Protein AF-A0A1F4CYC6-F1 (afdb_monomer)

Foldseek 3Di:
DPPPVVVVCLLCVLQVDDPLSVCLQADQQWWKFWAFPVQQTQGTHNNNCVQQVDDCVVRHRNHGQQVFWDLVVLVVQQVVVCVVVVHRADSGNRSVCVQQQVVHWDWDWTWGQHPVRDIFIWIKTKHFRADPVRHGGTMMIIIHGPVVPPPPDDDDDDDDDDDDDDPPDDAAAEEEEEALDVVLVVVVCVLCVVPPSYDYHYHNALVVSLVCCQPVVGLAYEYEQVGPDDHLLRSLVVQCVDPSRVQRAYEYEYQDPDPVVQSVNVSSPHQYYHHPVDDSPVVVVSVVVSNVSSVVVVVVVVVVVPVVPPDD

pLDDT: mean 74.99, std 19.66, range [26.98, 97.06]

Secondary structure (DSSP, 8-state):
--SHHHHHHHHHHTT-S-HHHHHHHH-SSSEEEEEETT--EEEE-HHHHHHH---HHHHTTT--GGGGB-HHHHHHHHHHHHHHTTS---TTHHHHHTTGGGT--EEEEEEEE-TTS-EEEEEEEEEEEE-TTS-EEEEEEEEEE-TTT--------------------PPPEEEEEE-S-HHHHHHHHHHHTT-TTEEEEEESSHHHHHHHHHHH--SEEEEES--TTS-HHHHHHHHHHSTTTTTS-EEEEES---HHHHHHHHHHT-SEEEESSP-HHHHHHHHHHHHHHHHHHHHHHHHTTSSSSS--

Nearest PDB structures (foldseek):
  3bre-assembly1_B  TM=8.961E-01  e=7.285E-11  Pseudomonas aeruginosa PAO1
  3rvj-assembly1_A  TM=8.869E-01  e=7.092E-09  Escherichia coli K-12
  8wiw-assembly1_h  TM=8.793E-01  e=9.054E-09  Salmonella enterica subsp. enterica serovar Typhimurium str. LT2
  3fgz-assembly2_B  TM=8.935E-01  e=2.717E-08  Escherichia coli K-12
  2id7-assembly1_A  TM=8.767E-01  e=2.717E-08  Escherichia coli

Mean predicted aligned error: 17.49 Å

Sequence (312 aa):
MSDVVLKDRRGRDLLKTGALQNAILSSTGFASIATDEKGVIQIFNAGAKRMLGYTGAEVVNKLTPADFSDPAQLIERARALSLEFATPVAADFEALVFKAARDIEDQYELTCIRKDGSRLAAAVFVTALHDPKGLIAGYLLIAIDNSARNTKPAVEKPESALNPRAAGGAAPCRLLYVDDHPESIALVEQLLARRGDVVLLCAADVKRGIELARAERPEVVLMNIDLPGISAPKLMQLLRADPATRDTPILALSANAASDAITKALEAGFFHYLTKPMKAEPLMEALGDALEFAALERAEQNDLPSRAAHSH

Structure (mmCIF, N/CA/C/O backbone):
data_AF-A0A1F4CYC6-F1
#
_entry.id   AF-A0A1F4CYC6-F1
#
loop_
_atom_site.group_PDB
_atom_site.id
_atom_site.type_symbol
_atom_site.label_atom_id
_atom_site.label_alt_id
_atom_site.label_comp_id
_atom_site.label_asym_id
_atom_site.label_entity_id
_atom_site.label_seq_id
_atom_site.pdbx_PDB_ins_code
_atom_site.Cartn_x
_atom_site.Cartn_y
_atom_site.Cartn_z
_atom_site.occupancy
_atom_site.B_iso_or_equiv
_atom_site.auth_seq_id
_atom_site.auth_comp_id
_atom_site.auth_asym_id
_atom_site.auth_atom_id
_atom_site.pdbx_PDB_model_num
ATOM 1 N N . MET A 1 1 ? -26.607 32.131 3.667 1.00 35.97 1 MET A N 1
ATOM 2 C CA . MET A 1 1 ? -26.683 30.657 3.824 1.00 35.97 1 MET A CA 1
ATOM 3 C C . MET A 1 1 ? -26.118 29.893 2.614 1.00 35.97 1 MET A C 1
ATOM 5 O O . MET A 1 1 ? -26.325 28.692 2.521 1.00 35.97 1 MET A O 1
ATOM 9 N N . SER A 1 2 ? -25.356 30.546 1.723 1.00 30.59 2 SER A N 1
ATOM 10 C CA . SER A 1 2 ? -25.045 30.006 0.387 1.00 30.59 2 SER A CA 1
ATOM 11 C C . SER A 1 2 ? -23.578 29.592 0.181 1.00 30.59 2 SER A C 1
ATOM 13 O O . SER A 1 2 ? -23.303 28.850 -0.750 1.00 30.59 2 SER A O 1
ATOM 15 N N . ASP A 1 3 ? -22.644 29.996 1.051 1.00 27.05 3 ASP A N 1
ATOM 16 C CA . ASP A 1 3 ? -21.198 29.765 0.844 1.00 27.05 3 ASP A CA 1
ATOM 17 C C . ASP A 1 3 ? -20.634 28.485 1.483 1.00 27.05 3 ASP A C 1
ATOM 19 O O . ASP A 1 3 ? -19.579 27.996 1.080 1.00 27.05 3 ASP A O 1
ATOM 23 N N . VAL A 1 4 ? -21.333 27.895 2.458 1.00 31.25 4 VAL A N 1
ATOM 24 C CA . VAL A 1 4 ? -20.840 26.708 3.190 1.00 31.25 4 VAL A CA 1
ATOM 25 C C . VAL A 1 4 ? -21.017 25.419 2.370 1.00 31.25 4 VAL A C 1
ATOM 27 O O . VAL A 1 4 ? -20.199 24.510 2.463 1.00 31.25 4 VAL A O 1
ATOM 30 N N . VAL A 1 5 ? -22.017 25.360 1.484 1.00 31.34 5 VAL A N 1
ATOM 31 C CA . VAL A 1 5 ? -22.312 24.168 0.659 1.00 31.34 5 VAL A CA 1
ATOM 32 C C . VAL A 1 5 ? -21.377 24.048 -0.559 1.00 31.34 5 VAL A C 1
ATOM 34 O O . VAL A 1 5 ? -21.171 22.956 -1.086 1.00 31.34 5 VAL A O 1
ATOM 37 N N . LEU A 1 6 ? -20.767 25.155 -1.000 1.00 29.80 6 LEU A N 1
ATOM 38 C CA . LEU A 1 6 ? -19.895 25.201 -2.182 1.00 29.80 6 LEU A CA 1
ATOM 39 C C . LEU A 1 6 ? -18.444 24.780 -1.893 1.00 29.80 6 LEU A C 1
ATOM 41 O O . LEU A 1 6 ? -17.806 24.190 -2.766 1.00 29.80 6 LEU A O 1
ATOM 45 N N . LYS A 1 7 ? -17.926 25.020 -0.679 1.00 34.56 7 LYS A N 1
ATOM 46 C CA . LYS A 1 7 ? -16.577 24.569 -0.276 1.00 34.56 7 LYS A CA 1
ATOM 47 C C . LYS A 1 7 ? -16.501 23.056 -0.062 1.00 34.56 7 LYS A C 1
ATOM 49 O O . LYS A 1 7 ? -15.533 22.432 -0.479 1.00 34.56 7 LYS A O 1
ATOM 54 N N . ASP A 1 8 ? -17.562 22.462 0.478 1.00 36.72 8 ASP A N 1
ATOM 55 C CA . ASP A 1 8 ? -17.641 21.033 0.812 1.00 36.72 8 ASP A CA 1
ATOM 56 C C . ASP A 1 8 ? -17.792 20.114 -0.427 1.00 36.72 8 ASP A C 1
ATOM 58 O O . ASP A 1 8 ? -17.756 18.888 -0.325 1.00 36.72 8 ASP A O 1
ATOM 62 N N . ARG A 1 9 ? -17.994 20.677 -1.627 1.00 34.91 9 ARG A N 1
ATOM 63 C CA . ARG A 1 9 ? -18.074 19.913 -2.889 1.00 34.91 9 ARG A CA 1
ATOM 64 C C . ARG A 1 9 ? -16.739 19.802 -3.626 1.00 34.91 9 ARG A C 1
ATOM 66 O O . ARG A 1 9 ? -16.484 18.768 -4.228 1.00 34.91 9 ARG A O 1
ATOM 73 N N . ARG A 1 10 ? -15.853 20.800 -3.531 1.00 39.72 10 ARG A N 1
ATOM 74 C CA . ARG A 1 10 ? -14.597 20.816 -4.307 1.00 39.72 10 ARG A CA 1
ATOM 75 C C . ARG A 1 10 ? -13.614 19.718 -3.880 1.00 39.72 10 ARG A C 1
ATOM 77 O O . ARG A 1 10 ? -13.122 19.008 -4.745 1.00 39.72 10 ARG A O 1
ATOM 84 N N . GLY A 1 11 ? -13.417 19.507 -2.575 1.00 35.75 11 GLY A N 1
ATOM 85 C CA . GLY A 1 11 ? -12.540 18.439 -2.063 1.00 35.75 11 GLY A CA 1
ATOM 86 C C . GLY A 1 11 ? -13.120 17.025 -2.211 1.00 35.75 11 GLY A C 1
ATOM 87 O O . GLY A 1 11 ? -12.379 16.059 -2.350 1.00 35.75 11 GLY A O 1
ATOM 88 N N . ARG A 1 12 ? -14.456 16.892 -2.244 1.00 38.16 12 ARG A N 1
ATOM 89 C CA . ARG A 1 12 ? -15.134 15.597 -2.428 1.00 38.16 12 ARG A CA 1
ATOM 90 C C . ARG A 1 12 ? -15.266 15.165 -3.882 1.00 38.16 12 ARG A C 1
ATOM 92 O O . ARG A 1 12 ? -15.394 13.970 -4.107 1.00 38.16 12 ARG A O 1
ATOM 99 N N . ASP A 1 13 ? -15.273 16.082 -4.844 1.00 42.56 13 ASP A N 1
ATOM 100 C CA . ASP A 1 13 ? -15.470 15.730 -6.256 1.00 42.56 13 ASP A CA 1
ATOM 101 C C . ASP A 1 13 ? -14.146 15.448 -6.995 1.00 42.56 13 ASP A C 1
ATOM 103 O O . ASP A 1 13 ? -14.157 14.744 -7.999 1.00 42.56 13 ASP A O 1
ATOM 107 N N . LEU A 1 14 ? -12.999 15.891 -6.461 1.00 45.56 14 LEU A N 1
ATOM 108 C CA . LEU A 1 14 ? -11.668 15.619 -7.033 1.00 45.56 14 LEU A CA 1
ATOM 109 C C . LEU A 1 14 ? -11.170 14.175 -6.816 1.00 45.56 14 LEU A C 1
ATOM 111 O O . LEU A 1 14 ? -10.333 13.701 -7.576 1.00 45.56 14 LEU A O 1
ATOM 115 N N . LEU A 1 15 ? -11.709 13.460 -5.820 1.00 45.84 15 LEU A N 1
ATOM 116 C CA . LEU A 1 15 ? -11.282 12.105 -5.419 1.00 45.84 15 LEU A CA 1
ATOM 117 C C . LEU A 1 15 ? -12.426 11.072 -5.475 1.00 45.84 15 LEU A C 1
ATOM 119 O O . LEU A 1 15 ? -12.347 9.993 -4.895 1.00 45.84 15 LEU A O 1
ATOM 123 N N . LYS A 1 16 ? -13.519 11.401 -6.175 1.00 39.22 16 LYS A N 1
ATOM 124 C CA . LYS A 1 16 ? -14.740 10.579 -6.274 1.00 39.22 16 LYS A CA 1
ATOM 125 C C . LYS A 1 16 ? -14.793 9.654 -7.486 1.00 39.22 16 LYS A C 1
ATOM 127 O O . LYS A 1 16 ? -15.881 9.225 -7.875 1.00 39.22 16 LYS A O 1
ATOM 132 N N . THR A 1 17 ? -13.654 9.330 -8.087 1.00 38.03 17 THR A N 1
ATOM 133 C CA . THR A 1 17 ? -13.660 8.565 -9.336 1.00 38.03 17 THR A CA 1
ATOM 134 C C . THR A 1 17 ? -12.782 7.326 -9.227 1.00 38.03 17 THR A C 1
ATOM 136 O O . THR A 1 17 ? -11.605 7.343 -9.560 1.00 38.03 17 THR A O 1
ATOM 139 N N . GLY A 1 18 ? -13.401 6.226 -8.786 1.00 42.31 18 GLY A N 1
ATOM 140 C CA . GLY A 1 18 ? -12.882 4.865 -8.944 1.00 42.31 18 GLY A CA 1
ATOM 141 C C . GLY A 1 18 ? -12.850 4.034 -7.659 1.00 42.31 18 GLY A C 1
ATOM 142 O O . GLY A 1 18 ? -12.458 4.510 -6.596 1.00 42.31 18 GLY A O 1
ATOM 143 N N . ALA A 1 19 ? -13.214 2.750 -7.771 1.00 32.72 19 ALA A N 1
ATOM 144 C CA . ALA A 1 19 ? -13.129 1.769 -6.681 1.00 32.72 19 ALA A CA 1
ATOM 145 C C . ALA A 1 19 ? -11.694 1.610 -6.125 1.00 32.72 19 ALA A C 1
ATOM 147 O O . ALA A 1 19 ? -11.523 1.341 -4.942 1.00 32.72 19 ALA A O 1
ATOM 148 N N . LEU A 1 20 ? -10.679 1.858 -6.959 1.00 31.23 20 LEU A N 1
ATOM 149 C CA . LEU A 1 20 ? -9.250 1.815 -6.634 1.00 31.23 20 LEU A CA 1
ATOM 150 C C . LEU A 1 20 ? -8.801 2.897 -5.642 1.00 31.23 20 LEU A C 1
ATOM 152 O O . LEU A 1 20 ? -8.125 2.600 -4.660 1.00 31.23 20 LEU A O 1
ATOM 156 N N . GLN A 1 21 ? -9.164 4.159 -5.890 1.00 41.09 21 GLN A N 1
ATOM 157 C CA . GLN A 1 21 ? -8.813 5.257 -4.985 1.00 41.09 21 GLN A CA 1
ATOM 158 C C . GLN A 1 21 ? -9.503 5.057 -3.636 1.00 41.09 21 GLN A C 1
ATOM 160 O O . GLN A 1 21 ? -8.873 5.234 -2.598 1.00 41.09 21 GLN A O 1
ATOM 165 N N . ASN A 1 22 ? -10.750 4.575 -3.644 1.00 40.22 22 ASN A N 1
ATOM 166 C CA . ASN A 1 22 ? -11.424 4.159 -2.419 1.00 40.22 22 ASN A CA 1
ATOM 167 C C . ASN A 1 22 ? -10.690 3.016 -1.710 1.00 40.22 22 ASN A C 1
ATOM 169 O O . ASN A 1 22 ? -10.576 3.092 -0.499 1.00 40.22 22 ASN A O 1
ATOM 173 N N . ALA A 1 23 ? -10.148 2.021 -2.422 1.00 37.47 23 ALA A N 1
ATOM 174 C CA . ALA A 1 23 ? -9.409 0.905 -1.823 1.00 37.47 23 ALA A CA 1
ATOM 175 C C . ALA A 1 23 ? -8.096 1.344 -1.143 1.00 37.47 23 ALA A C 1
ATOM 177 O O . ALA A 1 23 ? -7.803 0.919 -0.027 1.00 37.47 23 ALA A O 1
ATOM 178 N N . ILE A 1 24 ? -7.331 2.251 -1.765 1.00 47.66 24 ILE A N 1
ATOM 179 C CA . ILE A 1 24 ? -6.125 2.855 -1.162 1.00 47.66 24 ILE A CA 1
ATOM 180 C C . ILE A 1 24 ? -6.515 3.686 0.074 1.00 47.66 24 ILE A C 1
ATOM 182 O O . ILE A 1 24 ? -5.921 3.568 1.147 1.00 47.66 24 ILE A O 1
ATOM 186 N N . LEU A 1 25 ? -7.574 4.487 -0.045 1.00 55.16 25 LEU A N 1
ATOM 187 C CA . LEU A 1 25 ? -8.073 5.342 1.033 1.00 55.16 25 LEU A CA 1
ATOM 188 C C . LEU A 1 25 ? -8.874 4.585 2.107 1.00 55.16 25 LEU A C 1
ATOM 190 O O . LEU A 1 25 ? -9.158 5.155 3.159 1.00 55.16 25 LEU A O 1
ATOM 194 N N . SER A 1 26 ? -9.232 3.322 1.882 1.00 42.97 26 SER A N 1
ATOM 195 C CA . SER A 1 26 ? -9.859 2.444 2.875 1.00 42.97 26 SER A CA 1
ATOM 196 C C . SER A 1 26 ? -8.879 1.440 3.472 1.00 42.97 26 SER A C 1
ATOM 198 O O . SER A 1 26 ? -9.198 0.821 4.484 1.00 42.97 26 SER A O 1
ATOM 200 N N . SER A 1 27 ? -7.695 1.283 2.873 1.00 50.91 27 SER A N 1
ATOM 201 C CA . SER A 1 27 ? -6.657 0.382 3.360 1.00 50.91 27 SER A CA 1
ATOM 202 C C . SER A 1 27 ? -6.187 0.770 4.758 1.00 50.91 27 SER A C 1
ATOM 204 O O . SER A 1 27 ? -6.042 1.946 5.114 1.00 50.91 27 SER A O 1
ATOM 206 N N . THR A 1 28 ? -5.921 -0.252 5.560 1.00 54.78 28 THR A N 1
ATOM 207 C CA . THR A 1 28 ? -5.246 -0.121 6.842 1.00 54.78 28 THR A CA 1
ATOM 208 C C . THR A 1 28 ? -3.738 -0.322 6.687 1.00 54.78 28 THR A C 1
ATOM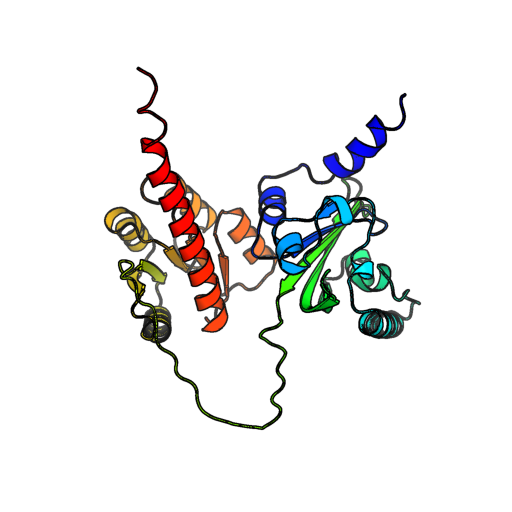 210 O O . THR A 1 28 ? -3.007 0.345 7.404 1.00 54.78 28 THR A O 1
ATOM 213 N N . GLY A 1 29 ? -3.227 -1.131 5.757 1.00 54.41 29 GLY A N 1
ATOM 214 C CA . GLY A 1 29 ? -1.799 -1.500 5.684 1.00 54.41 29 GLY A CA 1
ATOM 215 C C . GLY A 1 29 ? -0.809 -0.333 5.529 1.00 54.41 29 GLY A C 1
ATOM 216 O O . GLY A 1 29 ? 0.318 -0.409 6.002 1.00 54.41 29 GLY A O 1
ATOM 217 N N . PHE A 1 30 ? -1.240 0.792 4.959 1.00 73.00 30 PHE A N 1
ATOM 218 C CA . PHE A 1 30 ? -0.412 1.983 4.749 1.00 73.00 30 PHE A CA 1
ATOM 219 C C . PHE A 1 30 ? -1.173 3.259 5.106 1.00 73.00 30 PHE A C 1
ATOM 221 O O . PHE A 1 30 ? -2.401 3.339 4.996 1.00 73.00 30 PHE A O 1
ATOM 228 N N . ALA A 1 31 ? -0.434 4.278 5.532 1.00 81.62 31 ALA A N 1
ATOM 229 C CA . ALA A 1 31 ? -0.997 5.593 5.769 1.00 81.62 31 ALA A CA 1
ATOM 230 C C . ALA A 1 31 ? -1.143 6.331 4.438 1.00 81.62 31 ALA A C 1
ATOM 232 O O . ALA A 1 31 ? -0.147 6.667 3.808 1.00 81.62 31 ALA A O 1
ATOM 233 N N . SER A 1 32 ? -2.376 6.596 4.014 1.00 83.00 32 SER A N 1
ATOM 234 C CA . SER A 1 32 ? -2.668 7.422 2.841 1.00 83.00 32 SER A CA 1
ATOM 235 C C . SER A 1 32 ? -3.286 8.739 3.269 1.00 83.00 32 SER A C 1
ATOM 237 O O . SER A 1 32 ? -4.303 8.778 3.973 1.00 83.00 32 SER A O 1
ATOM 239 N N . ILE A 1 33 ? -2.661 9.818 2.812 1.00 88.75 33 ILE A N 1
ATOM 240 C CA . ILE A 1 33 ? -3.045 11.189 3.112 1.00 88.75 33 ILE A CA 1
ATOM 241 C C . ILE A 1 33 ? -3.160 11.932 1.789 1.00 88.75 33 ILE A C 1
ATOM 243 O O . ILE A 1 33 ? -2.176 12.067 1.069 1.00 88.75 33 ILE A O 1
ATOM 247 N N . ALA A 1 34 ? -4.360 12.407 1.469 1.00 86.12 34 ALA A N 1
ATOM 248 C CA . ALA A 1 34 ? -4.571 13.267 0.311 1.00 86.12 34 ALA A CA 1
ATOM 249 C C . ALA A 1 34 ? -4.740 14.711 0.778 1.00 86.12 34 ALA A C 1
ATOM 251 O O . ALA A 1 34 ? -5.465 14.961 1.746 1.00 86.12 34 ALA A O 1
ATOM 252 N N . THR A 1 35 ? -4.105 15.654 0.092 1.00 89.00 35 THR A N 1
ATOM 253 C CA . THR A 1 35 ? -4.185 17.089 0.380 1.00 89.00 35 THR A CA 1
ATOM 254 C C . THR A 1 35 ? -4.810 17.859 -0.775 1.00 89.00 35 THR A C 1
ATOM 256 O O . THR A 1 35 ? -4.893 17.350 -1.891 1.00 89.00 35 THR A O 1
ATOM 259 N N . ASP A 1 36 ? -5.206 19.103 -0.515 1.00 85.88 36 ASP A N 1
ATOM 260 C CA . ASP A 1 36 ? -5.425 20.099 -1.567 1.00 85.88 36 ASP A CA 1
ATOM 261 C C . ASP A 1 36 ? -4.085 20.615 -2.132 1.00 85.88 36 ASP A C 1
ATOM 263 O O . ASP A 1 36 ? -3.003 20.161 -1.732 1.00 85.88 36 ASP A O 1
ATOM 267 N N . GLU A 1 37 ? -4.141 21.568 -3.064 1.00 89.56 37 GLU A N 1
ATOM 268 C CA . GLU A 1 37 ? -2.963 22.155 -3.711 1.00 89.56 37 GLU A CA 1
ATOM 269 C C . GLU A 1 37 ? -2.044 22.927 -2.747 1.00 89.56 37 GLU A C 1
ATOM 271 O O . GLU A 1 37 ? -0.885 23.185 -3.069 1.00 89.56 37 GLU A O 1
ATOM 276 N N . LYS A 1 38 ? -2.546 23.282 -1.557 1.00 89.94 38 LYS A N 1
ATOM 277 C CA . LYS A 1 38 ? -1.816 24.006 -0.505 1.00 89.94 38 LYS A CA 1
ATOM 278 C C . LYS A 1 38 ? -1.298 23.085 0.598 1.00 89.94 38 LYS A C 1
ATOM 280 O O . LYS A 1 38 ? -0.671 23.568 1.537 1.00 89.94 38 LYS A O 1
ATOM 285 N N . GLY A 1 39 ? -1.569 21.785 0.505 1.00 90.00 39 GLY A N 1
ATOM 286 C CA . GLY A 1 39 ? -1.133 20.791 1.480 1.00 90.00 39 GLY A CA 1
ATOM 287 C C . GLY A 1 39 ? -2.084 20.561 2.644 1.00 90.00 39 GLY A C 1
ATOM 288 O O . GLY A 1 39 ? -1.763 19.774 3.534 1.00 90.00 39 GLY A O 1
ATOM 289 N N . VAL A 1 40 ? -3.267 21.178 2.645 1.00 91.75 40 VAL A N 1
ATOM 290 C CA . VAL A 1 40 ? -4.263 20.938 3.692 1.00 91.75 40 VAL A CA 1
ATOM 291 C C . VAL A 1 40 ? -4.893 19.571 3.473 1.00 91.75 40 VAL A C 1
ATOM 293 O O . VAL A 1 40 ? -5.438 19.284 2.406 1.00 91.75 40 VAL A O 1
ATOM 296 N N . ILE A 1 41 ? -4.856 18.728 4.501 1.00 91.25 41 ILE A N 1
ATOM 297 C CA . ILE A 1 41 ? -5.344 17.349 4.440 1.00 91.25 41 ILE A CA 1
ATOM 298 C C . ILE A 1 41 ? -6.842 17.328 4.124 1.00 91.25 41 ILE A C 1
ATOM 300 O O . ILE A 1 41 ? -7.652 17.866 4.873 1.00 91.25 41 ILE A O 1
ATOM 304 N N . GLN A 1 42 ? -7.214 16.658 3.039 1.00 84.50 42 GLN A N 1
ATOM 305 C CA . GLN A 1 42 ? -8.595 16.421 2.616 1.00 84.50 42 GLN A CA 1
ATOM 306 C C . GLN A 1 42 ? -9.051 15.003 2.958 1.00 84.50 42 GLN A C 1
ATOM 308 O O . GLN A 1 42 ? -10.210 14.794 3.317 1.00 84.50 42 GLN A O 1
ATOM 313 N N . ILE A 1 43 ? -8.141 14.027 2.881 1.00 81.62 43 ILE A N 1
ATOM 314 C CA . ILE A 1 43 ? -8.428 12.630 3.21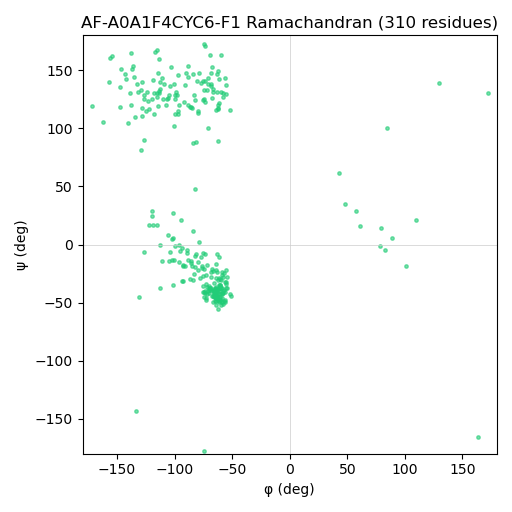0 1.00 81.62 43 ILE A CA 1
ATOM 315 C C . ILE A 1 43 ? -7.334 12.073 4.107 1.00 81.62 43 ILE A C 1
ATOM 317 O O . ILE A 1 43 ? -6.149 12.315 3.890 1.00 81.62 43 ILE A O 1
ATOM 321 N N . PHE A 1 44 ? -7.759 11.306 5.105 1.00 84.88 44 PHE A N 1
ATOM 322 C CA . PHE A 1 44 ? -6.896 10.655 6.073 1.00 84.88 44 PHE A CA 1
ATOM 323 C C . PHE A 1 44 ? -7.452 9.258 6.359 1.00 84.88 44 PHE A C 1
ATOM 325 O O . PHE A 1 44 ? -8.494 9.126 7.009 1.00 84.88 44 PHE A O 1
ATOM 332 N N . ASN A 1 45 ? -6.814 8.227 5.799 1.00 80.94 45 ASN A N 1
ATOM 333 C CA . ASN A 1 45 ? -7.352 6.867 5.845 1.00 80.94 45 ASN A CA 1
ATOM 334 C C . ASN A 1 45 ? -7.207 6.198 7.227 1.00 80.94 45 ASN A C 1
ATOM 336 O O . ASN A 1 45 ? -6.560 6.705 8.150 1.00 80.94 45 ASN A O 1
ATOM 340 N N . ALA A 1 46 ? -7.823 5.021 7.372 1.00 75.69 46 ALA A N 1
ATOM 341 C CA . ALA A 1 46 ? -7.734 4.219 8.590 1.00 75.69 46 ALA A CA 1
ATOM 342 C C . ALA A 1 46 ? -6.285 3.807 8.914 1.00 75.69 46 ALA A C 1
ATOM 344 O O . ALA A 1 46 ? -5.907 3.783 10.089 1.00 75.69 46 ALA A O 1
ATOM 345 N N . GLY A 1 47 ? -5.461 3.547 7.892 1.00 79.31 47 GLY A N 1
ATOM 346 C CA . GLY A 1 47 ? -4.031 3.293 8.056 1.00 79.31 47 GLY A CA 1
ATOM 347 C C . GLY A 1 47 ? -3.278 4.467 8.677 1.00 79.31 47 GLY A C 1
ATOM 348 O O . GLY A 1 47 ? -2.554 4.277 9.650 1.00 79.31 47 GLY A O 1
ATOM 349 N N . ALA A 1 48 ? -3.527 5.691 8.215 1.00 86.81 48 ALA A N 1
ATOM 350 C CA . ALA A 1 48 ? -2.913 6.908 8.735 1.00 86.81 48 ALA A CA 1
ATOM 351 C C . ALA A 1 48 ? -3.342 7.177 10.180 1.00 86.81 48 ALA A C 1
ATOM 353 O O . ALA A 1 48 ? -2.509 7.517 11.021 1.00 86.81 48 ALA A O 1
ATOM 354 N N . LYS A 1 49 ? -4.614 6.919 10.512 1.00 86.25 49 LYS A N 1
ATOM 355 C CA . LYS A 1 49 ? -5.101 6.960 11.899 1.00 86.25 49 LYS A CA 1
ATOM 356 C C . LYS A 1 49 ? -4.392 5.954 12.795 1.00 86.25 49 LYS A C 1
ATOM 358 O O . LYS A 1 49 ? -3.970 6.330 13.884 1.00 86.25 49 LYS A O 1
ATOM 363 N N . ARG A 1 50 ? -4.254 4.695 12.368 1.00 84.94 50 ARG A N 1
ATOM 364 C CA . ARG A 1 50 ? -3.548 3.673 13.159 1.00 84.94 50 ARG A CA 1
ATOM 365 C C . ARG A 1 50 ? -2.075 4.037 13.336 1.00 84.94 50 ARG A C 1
ATOM 367 O O . ARG A 1 50 ? -1.546 3.934 14.434 1.00 84.94 50 ARG A O 1
ATOM 374 N N . MET A 1 51 ? -1.439 4.468 12.254 1.00 85.31 51 MET A N 1
ATOM 375 C CA . MET A 1 51 ? -0.003 4.695 12.182 1.00 85.31 51 MET A CA 1
ATOM 376 C C . MET A 1 51 ? 0.436 5.956 12.938 1.00 85.31 51 MET A C 1
ATOM 378 O O . MET A 1 51 ? 1.463 5.932 13.612 1.00 85.31 51 MET A O 1
ATOM 382 N N . LEU A 1 52 ? -0.342 7.041 12.856 1.00 91.38 52 LEU A N 1
ATOM 383 C CA . LEU A 1 52 ? 0.004 8.341 13.442 1.00 91.38 52 LEU A CA 1
ATOM 384 C C . LEU A 1 52 ? -0.779 8.664 14.725 1.00 91.38 52 LEU A C 1
ATOM 386 O O . LEU A 1 52 ? -0.416 9.583 15.453 1.00 91.38 52 LEU A O 1
ATOM 390 N N . GLY A 1 53 ? -1.858 7.934 15.019 1.00 90.81 53 GLY A N 1
ATOM 391 C CA . GLY A 1 53 ? -2.676 8.111 16.226 1.00 90.81 53 GLY A CA 1
ATOM 392 C C . GLY A 1 53 ? -3.659 9.289 16.187 1.00 90.81 53 GLY A C 1
ATOM 393 O O . GLY A 1 53 ? -4.416 9.489 17.139 1.00 90.81 53 GLY A O 1
ATOM 394 N N . TYR A 1 54 ? -3.687 10.070 15.104 1.00 91.81 54 TYR A N 1
ATOM 395 C CA . TYR A 1 54 ? -4.635 11.171 14.927 1.00 91.81 54 TYR A CA 1
ATOM 396 C C . TYR A 1 54 ? -5.977 10.693 14.376 1.00 91.81 54 TYR A C 1
ATOM 398 O O . TYR A 1 54 ? -6.051 9.771 13.567 1.00 91.81 54 TYR A O 1
ATOM 406 N N . THR A 1 55 ? -7.067 11.343 14.773 1.00 88.12 55 THR A N 1
ATOM 407 C CA . THR A 1 55 ? -8.379 11.113 14.157 1.00 88.12 55 THR A CA 1
ATOM 408 C C . THR A 1 55 ? -8.583 12.029 12.950 1.00 88.12 55 THR A C 1
ATOM 410 O O . THR A 1 55 ? -8.064 13.143 12.909 1.00 88.12 55 THR A O 1
ATOM 413 N N . GLY A 1 56 ? -9.416 11.610 11.991 1.00 80.81 56 GLY A N 1
ATOM 414 C CA . GLY A 1 56 ? -9.764 12.455 10.842 1.00 80.81 56 GLY A CA 1
ATOM 415 C C . GLY A 1 56 ? -10.321 13.826 11.254 1.00 80.81 56 GLY A C 1
ATOM 416 O O . GLY A 1 56 ? -9.955 14.835 10.665 1.00 80.81 56 GLY A O 1
ATOM 417 N N . ALA A 1 57 ? -11.120 13.896 12.324 1.00 84.00 57 ALA A N 1
ATOM 418 C CA . ALA A 1 57 ? -11.684 15.152 12.829 1.00 84.00 57 ALA A CA 1
ATOM 419 C C . ALA A 1 57 ? -10.630 16.153 13.343 1.00 84.00 57 ALA A C 1
ATOM 421 O O . ALA A 1 57 ? -10.907 17.352 13.427 1.00 84.00 57 ALA A O 1
ATOM 422 N N . GLU A 1 58 ? -9.440 15.679 13.709 1.00 88.00 58 GLU A N 1
ATOM 423 C CA . GLU A 1 58 ? -8.343 16.509 14.215 1.00 88.00 58 GLU A CA 1
ATOM 424 C C . GLU A 1 58 ? -7.482 17.078 13.088 1.00 88.00 58 GLU A C 1
ATOM 426 O O . GLU A 1 58 ? -6.960 18.179 13.236 1.00 88.00 58 GLU A O 1
ATOM 431 N N . VAL A 1 59 ? -7.377 16.364 11.964 1.00 93.25 59 VAL A N 1
ATOM 432 C CA . VAL A 1 59 ? -6.394 16.666 10.911 1.00 93.25 59 VAL A CA 1
ATOM 433 C C . VAL A 1 59 ? -7.025 17.148 9.609 1.00 93.25 59 VAL A C 1
ATOM 435 O O . VAL A 1 59 ? -6.497 18.058 8.972 1.00 93.25 59 VAL A O 1
ATOM 438 N N . VAL A 1 60 ? -8.175 16.589 9.221 1.00 85.88 60 VAL A N 1
ATOM 439 C CA . VAL A 1 60 ? -8.837 16.912 7.953 1.00 85.88 60 VAL A CA 1
ATOM 440 C C . VAL A 1 60 ? -9.324 18.362 7.982 1.00 85.88 60 VAL A C 1
ATOM 442 O O . VAL A 1 60 ? -9.974 18.796 8.935 1.00 85.88 60 VAL A O 1
ATOM 445 N N . ASN A 1 61 ? -9.014 19.105 6.919 1.00 83.62 61 ASN A N 1
ATOM 446 C CA . ASN A 1 61 ? -9.254 20.536 6.729 1.00 83.62 61 ASN A CA 1
ATOM 447 C C . ASN A 1 61 ? -8.552 21.458 7.741 1.00 83.62 61 ASN A C 1
ATOM 449 O O . ASN A 1 61 ? -8.944 22.619 7.872 1.00 83.62 61 ASN A O 1
ATOM 453 N N . LYS A 1 62 ? -7.556 20.956 8.482 1.00 91.69 62 LYS A N 1
ATOM 454 C CA . LYS A 1 62 ? -6.914 21.694 9.582 1.00 91.69 62 LYS A CA 1
ATOM 455 C C . LYS A 1 62 ? -5.396 21.675 9.519 1.00 91.69 62 LYS A C 1
ATOM 457 O O . LYS A 1 62 ? -4.789 22.718 9.729 1.00 91.69 62 LYS A O 1
ATOM 462 N N . LEU A 1 63 ? -4.815 20.505 9.269 1.00 95.00 63 LEU A N 1
ATOM 463 C CA . LEU A 1 63 ? -3.371 20.290 9.293 1.00 95.00 63 LEU A CA 1
ATOM 464 C C . LEU A 1 63 ? -2.843 19.931 7.906 1.00 95.00 63 LEU A C 1
ATOM 466 O O . LEU A 1 63 ? -3.597 19.579 6.995 1.00 95.00 63 LEU A O 1
ATOM 470 N N . THR A 1 64 ? -1.528 19.984 7.797 1.00 97.06 64 THR A N 1
ATOM 471 C CA . THR A 1 64 ? -0.712 19.522 6.683 1.00 97.06 64 THR A CA 1
ATOM 472 C C . THR A 1 64 ? 0.149 18.334 7.130 1.00 97.06 64 THR A C 1
ATOM 474 O O . THR A 1 64 ? 0.405 18.167 8.325 1.00 97.06 64 THR A O 1
ATOM 477 N N . PRO A 1 65 ? 0.659 17.506 6.201 1.00 95.62 65 PRO A N 1
ATOM 478 C CA . PRO A 1 65 ? 1.605 16.445 6.547 1.00 95.62 65 PRO A CA 1
ATOM 479 C C . PRO A 1 65 ? 2.897 16.923 7.229 1.00 95.62 65 PRO A C 1
ATOM 481 O O . PRO A 1 65 ? 3.532 16.160 7.958 1.00 95.62 65 PRO A O 1
ATOM 484 N N . ALA A 1 66 ? 3.283 18.186 7.027 1.00 95.94 66 ALA A N 1
ATOM 485 C CA . ALA A 1 66 ? 4.449 18.766 7.681 1.00 95.94 66 ALA A CA 1
ATOM 486 C C . ALA A 1 66 ? 4.247 18.943 9.199 1.00 95.94 66 ALA A C 1
ATOM 488 O O . ALA A 1 66 ? 5.215 18.830 9.946 1.00 95.94 66 ALA A O 1
ATOM 489 N N . ASP A 1 67 ? 3.007 19.128 9.671 1.00 95.44 67 ASP A N 1
ATOM 490 C CA . ASP A 1 67 ? 2.699 19.395 11.088 1.00 95.44 67 ASP A CA 1
ATOM 491 C C . ASP A 1 67 ? 2.993 18.212 12.025 1.00 95.44 67 ASP A C 1
ATOM 493 O O . ASP A 1 67 ? 3.169 18.394 13.229 1.00 95.44 67 ASP A O 1
ATOM 497 N N . PHE A 1 68 ? 3.055 16.994 11.487 1.00 94.88 68 PHE A N 1
ATOM 498 C CA . PHE A 1 68 ? 3.434 15.780 12.220 1.00 94.88 68 PHE A CA 1
ATOM 499 C C . PHE A 1 68 ? 4.675 15.111 11.618 1.00 94.88 68 PHE A C 1
ATOM 501 O O . PHE A 1 68 ? 4.886 13.913 11.787 1.00 94.88 68 PHE A O 1
ATOM 508 N N . SER A 1 69 ? 5.510 15.873 10.916 1.00 94.25 69 SER A N 1
ATOM 509 C CA . SER A 1 69 ? 6.813 15.432 10.414 1.00 94.25 69 SER A CA 1
ATOM 510 C C . SER A 1 69 ? 7.941 16.002 11.274 1.00 94.25 69 SER A C 1
ATOM 512 O O . SER A 1 69 ? 7.790 17.061 11.876 1.00 94.25 69 SER A O 1
ATOM 514 N N . ASP A 1 70 ? 9.083 15.317 11.349 1.00 94.50 70 ASP A N 1
ATOM 515 C CA . ASP A 1 70 ? 10.239 15.824 12.089 1.00 94.50 70 ASP A CA 1
ATOM 516 C C . ASP A 1 70 ? 10.772 17.121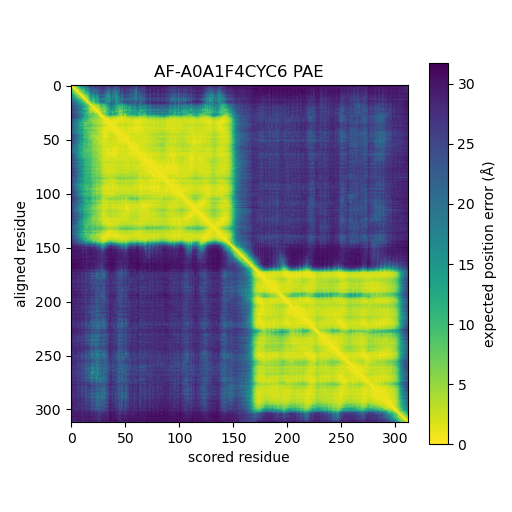 11.450 1.00 94.50 70 ASP A C 1
ATOM 518 O O . ASP A 1 70 ? 11.292 17.079 10.327 1.00 94.50 70 ASP A O 1
ATOM 522 N N . PRO A 1 71 ? 10.711 18.267 12.158 1.00 93.31 71 PRO A N 1
ATOM 523 C CA . PRO A 1 71 ? 11.134 19.550 11.612 1.00 93.31 71 PRO A CA 1
ATOM 524 C C . PRO A 1 71 ? 12.621 19.582 11.242 1.00 93.31 71 PRO A C 1
ATOM 526 O O . PRO A 1 71 ? 12.994 20.263 10.289 1.00 93.31 71 PRO A O 1
ATOM 529 N N . ALA A 1 72 ? 13.484 18.834 11.939 1.00 92.56 72 ALA A N 1
ATOM 530 C CA . ALA A 1 72 ? 14.907 18.798 11.608 1.00 92.56 72 ALA A CA 1
ATOM 531 C C . ALA A 1 72 ? 15.148 18.144 10.237 1.00 92.56 72 ALA A C 1
ATOM 533 O O . ALA A 1 72 ? 15.942 18.645 9.440 1.00 92.56 72 ALA A O 1
ATOM 534 N N . GLN A 1 73 ? 14.413 17.069 9.939 1.00 94.50 73 GLN A N 1
ATOM 535 C CA . GLN A 1 73 ? 14.507 16.374 8.654 1.00 94.50 73 GLN A CA 1
ATOM 536 C C . GLN A 1 73 ? 13.874 17.181 7.517 1.00 94.50 73 GLN A C 1
ATOM 538 O O . GLN A 1 73 ? 14.401 17.169 6.407 1.00 94.50 73 GLN A O 1
ATOM 543 N N . LEU A 1 74 ? 12.805 17.942 7.784 1.00 94.88 74 LEU A N 1
ATOM 544 C CA . LEU A 1 74 ? 12.250 18.881 6.802 1.00 94.88 74 LEU A CA 1
ATOM 545 C C . LEU A 1 74 ? 13.260 19.971 6.419 1.00 94.88 74 LEU A C 1
ATOM 547 O O . LEU A 1 74 ? 13.415 20.269 5.236 1.00 94.88 74 LEU A O 1
ATOM 551 N N . ILE A 1 75 ? 13.989 20.527 7.393 1.00 94.56 75 ILE A N 1
ATOM 552 C CA . ILE A 1 75 ? 15.043 21.526 7.146 1.00 94.56 75 ILE A CA 1
ATOM 553 C C . ILE A 1 75 ? 16.177 20.932 6.305 1.00 94.56 75 ILE A C 1
ATOM 555 O O . ILE A 1 75 ? 16.622 21.554 5.337 1.00 94.56 75 ILE A O 1
ATOM 559 N N . GLU A 1 76 ? 16.650 19.736 6.660 1.00 92.75 76 GLU A N 1
ATOM 560 C CA . GLU A 1 76 ? 17.709 19.051 5.916 1.00 92.75 76 GLU A CA 1
ATOM 561 C C . GLU A 1 76 ? 17.280 18.770 4.474 1.00 92.75 76 GLU A C 1
ATOM 563 O O . GLU A 1 76 ? 18.004 19.100 3.529 1.00 92.75 76 GLU A O 1
ATOM 568 N N . ARG A 1 77 ? 16.064 18.247 4.300 1.00 94.38 77 ARG A N 1
ATOM 569 C CA . ARG A 1 77 ? 15.484 17.960 2.990 1.00 94.38 77 ARG A CA 1
ATOM 570 C C . ARG A 1 77 ? 15.323 19.222 2.147 1.00 94.38 77 ARG A C 1
ATOM 572 O O . ARG A 1 77 ? 15.763 19.235 1.002 1.00 94.38 77 ARG A O 1
ATOM 579 N N . ALA A 1 78 ? 14.754 20.290 2.702 1.00 94.81 78 ALA A N 1
ATOM 580 C CA . ALA A 1 78 ? 14.593 21.564 2.003 1.00 94.81 78 ALA A CA 1
ATOM 581 C C . ALA A 1 78 ? 15.937 22.129 1.536 1.00 94.81 78 ALA A C 1
ATOM 583 O O . ALA A 1 78 ? 16.067 22.583 0.399 1.00 94.81 78 ALA A O 1
ATOM 584 N N . ARG A 1 79 ? 16.975 22.041 2.376 1.00 94.38 79 ARG A N 1
ATOM 585 C CA . ARG A 1 79 ? 18.333 22.461 2.012 1.00 94.38 79 ARG A CA 1
ATOM 586 C C . ARG A 1 79 ? 18.919 21.603 0.890 1.00 94.38 79 ARG A C 1
ATOM 588 O O . ARG A 1 79 ? 19.524 22.157 -0.027 1.00 94.38 79 ARG A O 1
ATOM 595 N N . ALA A 1 80 ? 18.751 20.283 0.959 1.00 90.19 80 ALA A N 1
ATOM 596 C CA . ALA A 1 80 ? 19.234 19.359 -0.064 1.00 90.19 80 ALA A CA 1
ATOM 597 C C . ALA A 1 80 ? 18.556 19.618 -1.417 1.00 90.19 80 ALA A C 1
ATOM 599 O O . ALA A 1 80 ? 19.245 19.798 -2.418 1.00 90.19 80 ALA A O 1
ATOM 600 N N . LEU A 1 81 ? 17.227 19.746 -1.428 1.00 93.12 81 LEU A N 1
ATOM 601 C CA . LEU A 1 81 ? 16.451 20.085 -2.623 1.00 93.12 81 LEU A CA 1
ATOM 602 C C . LEU A 1 81 ? 16.822 21.466 -3.168 1.00 93.12 81 LEU A C 1
ATOM 604 O O . LEU A 1 81 ? 16.969 21.632 -4.377 1.00 93.12 81 LEU A O 1
ATOM 608 N N . SER A 1 82 ? 17.041 22.444 -2.283 1.00 94.00 82 SER A N 1
ATOM 609 C CA . SER A 1 82 ? 17.439 23.788 -2.705 1.00 94.00 82 SER A CA 1
ATOM 610 C C . SER A 1 82 ? 18.772 23.796 -3.441 1.00 94.00 82 SER A C 1
ATOM 612 O O . SER A 1 82 ? 18.950 24.542 -4.404 1.00 94.00 82 SER A O 1
ATOM 614 N N . LEU A 1 83 ? 19.707 22.958 -2.990 1.00 94.00 83 LEU A N 1
ATOM 615 C CA . LEU A 1 83 ? 21.002 22.783 -3.632 1.00 94.00 83 LEU A CA 1
ATOM 616 C C . LEU A 1 83 ? 20.876 22.000 -4.946 1.00 94.00 83 LEU A C 1
ATOM 618 O O . LEU A 1 83 ? 21.448 22.416 -5.948 1.00 94.00 83 LEU A O 1
ATOM 622 N N . GLU A 1 84 ? 20.120 20.899 -4.943 1.00 92.81 84 GLU A N 1
ATOM 623 C CA . GLU A 1 84 ? 19.921 20.016 -6.102 1.00 92.81 84 GLU A CA 1
ATOM 624 C C . GLU A 1 84 ? 19.273 20.758 -7.283 1.00 92.81 84 GLU A C 1
ATOM 626 O O . GLU A 1 84 ? 19.721 20.619 -8.419 1.00 92.81 84 GLU A O 1
ATOM 631 N N . PHE A 1 85 ? 18.264 21.593 -7.018 1.00 92.88 85 PHE A N 1
ATOM 632 C CA . PHE A 1 85 ? 17.487 22.296 -8.048 1.00 92.88 85 PHE A CA 1
ATOM 633 C C . PHE A 1 85 ? 17.817 23.787 -8.171 1.00 92.88 85 PHE A C 1
ATOM 635 O O . PHE A 1 85 ? 17.114 24.516 -8.876 1.00 92.88 85 PHE A O 1
ATOM 642 N N . ALA A 1 86 ? 18.858 24.256 -7.472 1.00 94.25 86 ALA A N 1
ATOM 643 C CA . ALA A 1 86 ? 19.299 25.653 -7.462 1.00 94.25 86 ALA A CA 1
ATOM 644 C C . ALA A 1 86 ? 18.152 26.669 -7.245 1.00 94.25 86 ALA A C 1
ATOM 646 O O . ALA A 1 86 ? 18.148 27.759 -7.816 1.00 94.25 86 ALA A O 1
ATOM 647 N N . THR A 1 87 ? 17.160 26.300 -6.435 1.00 94.00 87 THR A N 1
ATOM 648 C CA . THR A 1 87 ? 15.933 27.070 -6.191 1.00 94.00 87 THR A CA 1
ATOM 649 C C . THR A 1 87 ? 15.613 27.002 -4.702 1.00 94.00 87 THR A C 1
ATOM 651 O O . THR A 1 87 ? 15.601 25.897 -4.177 1.00 94.00 87 THR A O 1
ATOM 654 N N . PRO A 1 88 ? 15.345 28.113 -3.995 1.00 96.31 88 PRO A N 1
ATOM 655 C CA . PRO A 1 88 ? 14.977 28.051 -2.581 1.00 96.31 88 PRO A CA 1
ATOM 656 C C . PRO A 1 88 ? 13.723 27.195 -2.356 1.00 96.31 88 PRO A C 1
ATOM 658 O O . PRO A 1 88 ? 12.717 27.412 -3.026 1.00 96.31 88 PRO A O 1
ATOM 661 N N . VAL A 1 89 ? 13.792 26.261 -1.406 1.00 95.06 89 VAL A N 1
ATOM 662 C CA . VAL A 1 89 ? 12.676 25.410 -0.964 1.00 95.06 89 VAL A CA 1
ATOM 663 C C . VAL A 1 89 ? 12.394 25.696 0.506 1.00 95.06 89 VAL A C 1
ATOM 665 O O . VAL A 1 89 ? 13.323 25.697 1.321 1.00 95.06 89 VAL A O 1
ATOM 668 N N . ALA A 1 90 ? 11.135 25.943 0.865 1.00 94.62 90 ALA A N 1
ATOM 669 C CA . ALA A 1 90 ? 10.733 26.119 2.253 1.00 94.62 90 ALA A CA 1
ATOM 670 C C . ALA A 1 90 ? 10.786 24.791 3.030 1.00 94.62 90 ALA A C 1
ATOM 672 O O . ALA A 1 90 ? 10.471 23.721 2.511 1.00 94.62 90 ALA A O 1
ATOM 673 N N . ALA A 1 91 ? 11.184 24.856 4.304 1.00 93.56 91 ALA A N 1
ATOM 674 C CA . ALA A 1 91 ? 11.275 23.705 5.208 1.00 93.56 91 ALA A CA 1
ATOM 675 C C . ALA A 1 91 ? 9.921 23.338 5.844 1.00 93.56 91 ALA A C 1
ATOM 677 O O . ALA A 1 91 ? 9.821 23.165 7.057 1.00 93.56 91 ALA A O 1
ATOM 678 N N . ASP A 1 92 ? 8.879 23.263 5.023 1.00 93.19 92 ASP A N 1
ATOM 679 C CA . ASP A 1 92 ? 7.504 22.970 5.420 1.00 93.19 92 ASP A CA 1
ATOM 680 C C . ASP A 1 92 ? 6.885 21.915 4.482 1.00 93.19 92 ASP A C 1
ATOM 682 O O . ASP A 1 92 ? 7.560 20.973 4.059 1.00 93.19 92 ASP A O 1
ATOM 686 N N . PHE A 1 93 ? 5.595 22.044 4.163 1.00 95.62 93 PHE A N 1
ATOM 687 C CA . PHE A 1 93 ? 4.932 21.195 3.181 1.00 95.62 93 PHE A CA 1
ATOM 688 C C . PHE A 1 93 ? 5.629 21.213 1.811 1.00 95.62 93 PHE A C 1
ATOM 690 O O . PHE A 1 93 ? 5.664 20.178 1.147 1.00 95.62 93 PHE A O 1
ATOM 697 N N . GLU A 1 94 ? 6.238 22.332 1.406 1.00 95.12 94 GLU A N 1
ATOM 698 C CA . GLU A 1 94 ? 6.950 22.429 0.131 1.00 95.12 94 GLU A CA 1
ATOM 699 C C . GLU A 1 94 ? 8.082 21.397 0.045 1.00 95.12 94 GLU A C 1
ATOM 701 O O . GLU A 1 94 ? 8.213 20.716 -0.971 1.00 95.12 94 GLU A O 1
ATOM 706 N N . ALA A 1 95 ? 8.838 21.190 1.128 1.00 94.75 95 ALA A N 1
ATOM 707 C CA . ALA A 1 95 ? 9.907 20.193 1.175 1.00 94.75 95 ALA A CA 1
ATOM 708 C C . ALA A 1 95 ? 9.405 18.762 0.937 1.00 94.75 95 ALA A C 1
ATOM 710 O O . ALA A 1 95 ? 10.149 17.930 0.417 1.00 94.75 95 ALA A O 1
ATOM 711 N N . LEU A 1 96 ? 8.159 18.461 1.312 1.00 95.44 96 LEU A N 1
ATOM 712 C CA . LEU A 1 96 ? 7.564 17.140 1.118 1.00 95.44 96 LEU A CA 1
ATOM 713 C C . LEU A 1 96 ? 7.165 16.898 -0.336 1.00 95.44 96 LEU A C 1
ATOM 715 O O . LEU A 1 96 ? 7.280 15.780 -0.820 1.00 95.44 96 LEU A O 1
ATOM 719 N N . VAL A 1 97 ? 6.705 17.932 -1.039 1.00 95.12 97 VAL A N 1
ATOM 720 C CA . VAL A 1 97 ? 6.079 17.766 -2.359 1.00 95.12 97 VAL A CA 1
ATOM 721 C C . VAL A 1 97 ? 6.877 18.357 -3.515 1.00 95.12 97 VAL A C 1
ATOM 723 O O . VAL A 1 97 ? 6.451 18.242 -4.659 1.00 95.12 97 VAL A O 1
ATOM 726 N N . PHE A 1 98 ? 8.032 18.974 -3.259 1.00 94.56 98 PHE A N 1
ATOM 727 C CA . PHE A 1 98 ? 8.785 19.754 -4.246 1.00 94.56 98 PHE A CA 1
ATOM 728 C C . PHE A 1 98 ? 9.048 19.031 -5.579 1.00 94.56 98 PHE A C 1
ATOM 730 O O . PHE A 1 98 ? 8.898 19.643 -6.644 1.00 94.56 98 PHE A O 1
ATOM 737 N N . LYS A 1 99 ? 9.457 17.753 -5.535 1.00 85.94 99 LYS A N 1
ATOM 738 C CA . LYS A 1 99 ? 9.711 16.937 -6.737 1.00 85.94 99 LYS A CA 1
ATOM 739 C C . LYS A 1 99 ? 8.400 16.511 -7.396 1.00 85.94 99 LYS A C 1
ATOM 741 O O . LYS A 1 99 ? 8.239 16.716 -8.597 1.00 85.94 99 LYS A O 1
ATOM 746 N N . ALA A 1 100 ? 7.432 16.044 -6.608 1.00 85.44 100 ALA A N 1
ATOM 747 C CA . ALA A 1 100 ? 6.110 15.668 -7.107 1.00 85.44 100 ALA A CA 1
ATOM 748 C C . ALA A 1 100 ? 5.388 16.838 -7.803 1.00 85.44 100 ALA A C 1
ATOM 750 O O . ALA A 1 100 ? 4.773 16.643 -8.843 1.00 85.44 100 ALA A O 1
ATOM 751 N N . ALA A 1 101 ? 5.537 18.069 -7.302 1.00 90.31 101 ALA A N 1
ATOM 752 C CA . ALA A 1 101 ? 5.003 19.293 -7.908 1.00 90.31 101 ALA A CA 1
ATOM 753 C C . ALA A 1 101 ? 5.596 19.621 -9.295 1.00 90.31 101 ALA A C 1
ATOM 755 O O . ALA A 1 101 ? 5.158 20.562 -9.954 1.00 90.31 101 ALA A O 1
ATOM 756 N N . ARG A 1 102 ? 6.626 18.881 -9.717 1.00 88.38 102 ARG A N 1
ATOM 757 C CA . ARG A 1 102 ? 7.298 18.974 -11.020 1.00 88.38 102 ARG A CA 1
ATOM 758 C C . ARG A 1 102 ? 7.188 17.667 -11.811 1.00 88.38 102 ARG A C 1
ATOM 760 O O . ARG A 1 102 ? 7.975 17.463 -12.729 1.00 88.38 102 ARG A O 1
ATOM 767 N N . ASP A 1 103 ? 6.266 16.784 -11.421 1.00 79.81 103 ASP A N 1
ATOM 768 C CA . ASP A 1 103 ? 6.077 15.445 -11.994 1.00 79.81 103 ASP A CA 1
ATOM 769 C C . ASP A 1 103 ? 7.324 14.551 -11.916 1.00 79.81 103 ASP A C 1
ATOM 771 O O . ASP A 1 103 ? 7.541 13.663 -12.741 1.00 79.81 103 ASP A O 1
ATOM 775 N N . ILE A 1 104 ? 8.159 14.777 -10.901 1.00 77.56 104 ILE A N 1
ATOM 776 C CA . ILE A 1 104 ? 9.326 13.948 -10.611 1.00 77.56 104 ILE A CA 1
ATOM 777 C C . ILE A 1 104 ? 8.941 12.961 -9.510 1.00 77.56 104 ILE A C 1
ATOM 779 O O . ILE A 1 104 ? 8.436 13.366 -8.461 1.00 77.56 104 ILE A O 1
ATOM 783 N N . GLU A 1 105 ? 9.201 11.673 -9.747 1.00 59.09 105 GLU A N 1
ATOM 784 C CA . GLU A 1 105 ? 8.994 10.622 -8.750 1.00 59.09 105 GLU A CA 1
ATOM 785 C C . GLU A 1 105 ? 9.809 10.927 -7.487 1.00 59.09 105 GLU A C 1
ATOM 787 O O . GLU A 1 105 ? 11.014 11.195 -7.549 1.00 59.09 105 GLU A O 1
ATOM 792 N N . ASP A 1 106 ? 9.131 10.920 -6.341 1.00 76.88 106 ASP A N 1
ATOM 793 C CA . ASP A 1 106 ? 9.718 11.307 -5.067 1.00 76.88 106 ASP A CA 1
ATOM 794 C C . ASP A 1 106 ? 9.471 10.225 -4.017 1.00 76.88 106 ASP A C 1
ATOM 796 O O . ASP A 1 106 ? 8.342 9.994 -3.574 1.00 76.88 106 ASP A O 1
ATOM 800 N N . GLN A 1 107 ? 10.562 9.563 -3.636 1.00 78.88 107 GLN A N 1
ATOM 801 C CA . GLN A 1 107 ? 10.608 8.567 -2.577 1.00 78.88 107 GLN A CA 1
ATOM 802 C C . GLN A 1 107 ? 11.699 8.955 -1.585 1.00 78.88 107 GLN A C 1
ATOM 804 O O . GLN A 1 107 ? 12.850 9.194 -1.960 1.00 78.88 107 GLN A O 1
ATOM 809 N N . TYR A 1 108 ? 11.350 8.987 -0.305 1.00 82.06 108 TYR A N 1
ATOM 810 C CA . TYR A 1 108 ? 12.294 9.316 0.755 1.00 82.06 108 TYR A CA 1
ATOM 811 C C . TYR A 1 108 ? 11.856 8.751 2.099 1.00 82.06 108 TYR A C 1
ATOM 813 O O . TYR A 1 108 ? 10.692 8.425 2.316 1.00 82.06 108 TYR A O 1
ATOM 821 N N . GLU A 1 109 ? 12.804 8.640 3.020 1.00 84.25 109 GLU A N 1
ATOM 822 C CA . GLU A 1 109 ? 12.503 8.315 4.407 1.00 84.25 109 GLU A CA 1
ATOM 823 C C . GLU A 1 109 ? 12.300 9.601 5.204 1.00 84.25 109 GLU A C 1
ATOM 825 O O . GLU A 1 109 ? 13.047 10.569 5.048 1.00 84.25 109 GLU A O 1
ATOM 830 N N . LEU A 1 110 ? 11.281 9.607 6.056 1.00 88.75 110 LEU A N 1
ATOM 831 C CA . LEU A 1 110 ? 10.972 10.712 6.948 1.00 88.75 110 LEU A CA 1
ATOM 832 C C . LEU A 1 110 ? 10.490 10.168 8.287 1.00 88.75 110 LEU A C 1
ATOM 834 O O . LEU A 1 110 ? 9.755 9.185 8.356 1.00 88.75 110 LEU A O 1
ATOM 838 N N . THR A 1 111 ? 10.884 10.827 9.370 1.00 91.44 111 THR A N 1
ATOM 839 C CA . THR A 1 111 ? 10.319 10.538 10.686 1.00 91.44 111 THR A CA 1
ATOM 840 C C . THR A 1 111 ? 9.033 11.325 10.890 1.00 91.44 111 THR A C 1
ATOM 842 O O . THR A 1 111 ? 9.062 12.552 10.933 1.00 91.44 111 THR A O 1
ATOM 845 N N . CYS A 1 112 ? 7.917 10.630 11.074 1.00 91.62 112 CYS A N 1
ATOM 846 C CA . CYS A 1 112 ? 6.671 11.218 11.542 1.00 91.62 112 CYS A CA 1
ATOM 847 C C . CYS A 1 112 ? 6.622 11.216 13.078 1.00 91.62 112 CYS A C 1
ATOM 849 O O . CYS A 1 112 ? 7.085 10.282 13.737 1.00 91.62 112 CYS A O 1
ATOM 851 N N . ILE A 1 113 ? 6.041 12.259 13.657 1.00 92.50 113 ILE A N 1
ATOM 852 C CA . ILE A 1 113 ? 5.765 12.391 15.085 1.00 92.50 113 ILE A CA 1
ATOM 853 C C . ILE A 1 113 ? 4.308 11.979 15.293 1.00 92.50 113 ILE A C 1
ATOM 855 O O . ILE A 1 113 ? 3.388 12.641 14.816 1.00 92.50 113 ILE A O 1
ATOM 859 N N . ARG A 1 114 ? 4.088 10.852 15.973 1.00 94.12 114 ARG A N 1
ATOM 860 C CA . ARG A 1 114 ? 2.742 10.382 16.315 1.00 94.12 114 ARG A CA 1
ATOM 861 C C . ARG A 1 114 ? 2.108 11.308 17.353 1.00 94.12 114 ARG A C 1
ATOM 863 O O . ARG A 1 114 ? 2.796 12.033 18.069 1.00 94.12 114 ARG A O 1
ATOM 870 N N . LYS A 1 115 ? 0.785 11.228 17.499 1.00 93.81 115 LYS A N 1
ATOM 871 C CA . LYS A 1 115 ? 0.016 12.035 18.460 1.00 93.81 115 LYS A CA 1
ATOM 872 C C . LYS A 1 115 ? 0.479 11.886 19.914 1.00 93.81 115 LYS A C 1
ATOM 874 O O . LYS A 1 115 ? 0.380 12.836 20.684 1.00 93.81 115 LYS A O 1
ATOM 879 N N . ASP A 1 116 ? 0.968 10.710 20.297 1.00 90.88 116 ASP A N 1
ATOM 880 C CA . ASP A 1 116 ? 1.519 10.444 21.632 1.00 90.88 116 ASP A CA 1
ATOM 881 C C . ASP A 1 116 ? 2.961 10.964 21.816 1.00 90.88 116 ASP A C 1
ATOM 883 O O . ASP A 1 116 ? 3.556 10.783 22.876 1.00 90.88 116 ASP A O 1
ATOM 887 N N . GLY A 1 117 ? 3.525 11.614 20.793 1.00 90.25 117 GLY A N 1
ATOM 888 C CA . GLY A 1 117 ? 4.897 12.111 20.753 1.00 90.25 117 GLY A CA 1
ATOM 889 C C . GLY A 1 117 ? 5.931 11.056 20.359 1.00 90.25 117 GLY A C 1
ATOM 890 O O . GLY A 1 117 ? 7.104 11.395 20.186 1.00 90.25 117 GLY A O 1
ATOM 891 N N . SER A 1 118 ? 5.536 9.789 20.192 1.00 90.38 118 SER A N 1
ATOM 892 C CA . SER A 1 118 ? 6.446 8.749 19.721 1.00 90.38 118 SER A CA 1
ATOM 893 C C . SER A 1 118 ? 6.851 8.995 18.269 1.00 90.38 118 SER A C 1
ATOM 895 O O . SER A 1 118 ? 6.139 9.613 17.476 1.00 90.38 118 SER A O 1
ATOM 897 N N . ARG A 1 119 ? 8.035 8.506 17.910 1.00 89.00 119 ARG A N 1
ATOM 898 C CA . ARG A 1 119 ? 8.624 8.725 16.590 1.00 89.00 119 ARG A CA 1
ATOM 899 C C . ARG A 1 119 ? 8.407 7.494 15.723 1.00 89.00 119 ARG A C 1
ATOM 901 O O . ARG A 1 119 ? 8.536 6.363 16.191 1.00 89.00 119 ARG A O 1
ATOM 908 N N . LEU A 1 120 ? 8.069 7.729 14.465 1.00 88.25 120 LEU A N 1
ATOM 909 C CA . LEU A 1 120 ? 7.818 6.713 13.458 1.00 88.25 120 LEU A CA 1
ATOM 910 C C . LEU A 1 120 ? 8.717 6.976 12.260 1.00 88.25 120 LEU A C 1
ATOM 912 O O . LEU A 1 120 ? 8.527 7.979 11.584 1.00 88.25 120 LEU A O 1
ATOM 916 N N . ALA A 1 121 ? 9.657 6.085 11.963 1.00 85.19 121 ALA A N 1
ATOM 917 C CA . ALA A 1 121 ? 10.351 6.149 10.682 1.00 85.19 121 ALA A CA 1
ATOM 918 C C . ALA A 1 121 ? 9.409 5.620 9.599 1.00 85.19 121 ALA A C 1
ATOM 920 O O . ALA A 1 121 ? 8.924 4.498 9.721 1.00 85.19 121 ALA A O 1
ATOM 921 N N . ALA A 1 122 ? 9.155 6.404 8.556 1.00 83.94 122 ALA A N 1
ATOM 922 C CA . ALA A 1 122 ? 8.304 6.003 7.450 1.00 83.94 122 ALA A CA 1
ATOM 923 C C . ALA A 1 122 ? 9.006 6.213 6.107 1.00 83.94 122 ALA A C 1
ATOM 925 O O . ALA A 1 122 ? 9.680 7.221 5.896 1.00 83.94 122 ALA A O 1
ATOM 926 N N . ALA A 1 123 ? 8.826 5.267 5.188 1.00 82.19 123 ALA A N 1
ATOM 927 C CA . ALA A 1 123 ? 9.107 5.498 3.777 1.00 82.19 123 ALA A CA 1
ATOM 928 C C . ALA A 1 123 ? 7.895 6.204 3.163 1.00 82.19 123 ALA A C 1
ATOM 930 O O . ALA A 1 123 ? 6.775 5.702 3.276 1.00 82.19 123 ALA A O 1
ATOM 931 N N . VAL A 1 124 ? 8.115 7.363 2.550 1.00 86.62 124 VAL A N 1
ATOM 932 C CA . VAL A 1 124 ? 7.076 8.231 1.997 1.00 86.62 124 VAL A CA 1
ATOM 933 C C . VAL A 1 124 ? 7.205 8.274 0.480 1.00 86.62 124 VAL A C 1
ATOM 935 O O . VAL A 1 124 ? 8.288 8.515 -0.054 1.00 86.62 124 VAL A O 1
ATOM 938 N N . PHE A 1 125 ? 6.077 8.060 -0.190 1.00 82.94 125 PHE A N 1
ATOM 939 C CA . PHE A 1 125 ? 5.893 8.234 -1.625 1.00 82.94 125 PHE A CA 1
ATOM 940 C C . PHE A 1 125 ? 4.928 9.387 -1.847 1.00 82.94 125 PHE A C 1
ATOM 942 O O . PHE A 1 125 ? 3.871 9.434 -1.210 1.00 82.94 125 PHE A O 1
ATOM 949 N N . VAL A 1 126 ? 5.282 10.303 -2.744 1.00 84.25 126 VAL A N 1
ATOM 950 C CA . VAL A 1 126 ? 4.467 11.487 -3.024 1.00 84.25 126 VAL A CA 1
ATOM 951 C C . VAL A 1 126 ? 4.130 11.553 -4.504 1.00 84.25 126 VAL A C 1
ATOM 953 O O . VAL A 1 126 ? 4.999 11.438 -5.364 1.00 84.25 126 VAL A O 1
ATOM 956 N N . THR A 1 127 ? 2.853 11.764 -4.806 1.00 80.25 127 THR A N 1
ATOM 957 C CA . THR A 1 127 ? 2.354 11.916 -6.175 1.00 80.25 127 THR A CA 1
ATOM 958 C C . THR A 1 127 ? 1.495 13.169 -6.280 1.00 80.25 127 THR A C 1
ATOM 960 O O . THR A 1 127 ? 0.617 13.390 -5.443 1.00 80.25 127 THR A O 1
ATOM 963 N N . ALA A 1 128 ? 1.726 13.987 -7.309 1.00 83.62 128 ALA A N 1
ATOM 964 C CA . ALA A 1 128 ? 0.845 15.103 -7.634 1.00 83.62 128 ALA A CA 1
ATOM 965 C C . ALA A 1 128 ? -0.446 14.592 -8.286 1.00 83.62 128 ALA A C 1
ATOM 967 O O . ALA A 1 128 ? -0.439 13.753 -9.188 1.00 83.62 128 ALA A O 1
ATOM 968 N N . LEU A 1 129 ? -1.573 15.107 -7.812 1.00 81.81 129 LEU A N 1
ATOM 969 C CA . LEU A 1 129 ? -2.893 14.844 -8.360 1.00 81.81 129 LEU A CA 1
ATOM 970 C C . LEU A 1 129 ? -3.268 16.006 -9.269 1.00 81.81 129 LEU A C 1
ATOM 972 O O . LEU A 1 129 ? -3.173 17.160 -8.857 1.00 81.81 129 LEU A O 1
ATOM 976 N N . HIS A 1 130 ? -3.732 15.705 -10.478 1.00 78.88 130 HIS A N 1
ATOM 977 C CA . HIS A 1 130 ? -4.063 16.713 -11.480 1.00 78.88 130 HIS A CA 1
ATOM 978 C C . HIS A 1 130 ? -5.568 16.784 -11.730 1.00 78.88 130 HIS A C 1
ATOM 980 O O . HIS A 1 130 ? -6.265 15.768 -11.735 1.00 78.88 130 HIS A O 1
ATOM 986 N N . ASP A 1 131 ? -6.072 17.994 -11.951 1.00 75.62 131 ASP A N 1
ATOM 987 C CA . ASP A 1 131 ? -7.422 18.210 -12.449 1.00 75.62 131 ASP A CA 1
ATOM 988 C C . ASP A 1 131 ? -7.511 17.852 -13.953 1.00 75.62 131 ASP A C 1
ATOM 990 O O . ASP A 1 131 ? -6.492 17.646 -14.621 1.00 75.62 131 ASP A O 1
ATOM 994 N N . PRO A 1 132 ? -8.717 17.802 -14.550 1.00 68.06 132 PRO A N 1
ATOM 995 C CA . PRO A 1 132 ? -8.873 17.509 -15.978 1.00 68.06 132 PRO A CA 1
ATOM 996 C C . PRO A 1 132 ? -8.199 18.511 -16.932 1.00 68.06 132 PRO A C 1
ATOM 998 O O . PRO A 1 132 ? -8.158 18.268 -18.136 1.00 68.06 132 PRO A O 1
ATOM 1001 N N . LYS A 1 133 ? -7.719 19.656 -16.429 1.00 76.00 133 LYS A N 1
ATOM 1002 C CA . LYS A 1 133 ? -6.989 20.672 -17.196 1.00 76.00 133 LYS A CA 1
ATOM 1003 C C . LYS A 1 133 ? -5.470 20.510 -17.068 1.00 76.00 133 LYS A C 1
ATOM 1005 O O . LYS A 1 133 ? -4.746 21.294 -17.676 1.00 76.00 133 LYS A O 1
ATOM 1010 N N . GLY A 1 134 ? -4.998 19.516 -16.313 1.00 73.38 134 GLY A N 1
ATOM 1011 C CA . GLY A 1 134 ? -3.580 19.260 -16.075 1.00 73.38 134 GLY A CA 1
ATOM 1012 C C . GLY A 1 134 ? -2.954 20.172 -15.019 1.00 73.38 134 GLY A C 1
ATOM 1013 O O . GLY A 1 134 ? -1.735 20.246 -14.943 1.00 73.38 134 GLY A O 1
ATOM 1014 N N . LEU A 1 135 ? -3.754 20.884 -14.217 1.00 79.31 135 LEU A N 1
ATOM 1015 C CA . LEU A 1 135 ? -3.251 21.671 -13.089 1.00 79.31 135 LEU A CA 1
ATOM 1016 C C . LEU A 1 135 ? -3.217 20.816 -11.824 1.00 79.31 135 LEU A C 1
ATOM 1018 O O . LEU A 1 135 ? -4.088 19.971 -11.630 1.00 79.31 135 LEU A O 1
ATOM 1022 N N . ILE A 1 136 ? -2.250 21.064 -10.939 1.00 83.19 136 ILE A N 1
ATOM 1023 C CA . ILE A 1 136 ? -2.173 20.376 -9.646 1.00 83.19 136 ILE A CA 1
ATOM 1024 C C . ILE A 1 136 ? -3.422 20.713 -8.823 1.00 83.19 136 ILE A C 1
ATOM 1026 O O . ILE A 1 136 ? -3.656 21.861 -8.449 1.00 83.19 136 ILE A O 1
ATOM 1030 N N . ALA A 1 137 ? -4.212 19.685 -8.542 1.00 79.25 137 ALA A N 1
ATOM 1031 C CA . ALA A 1 137 ? -5.383 19.716 -7.678 1.00 79.25 137 ALA A CA 1
ATOM 1032 C C . ALA A 1 137 ? -5.048 19.341 -6.225 1.00 79.25 137 ALA A C 1
ATOM 1034 O O . ALA A 1 137 ? -5.844 19.603 -5.326 1.00 79.25 137 A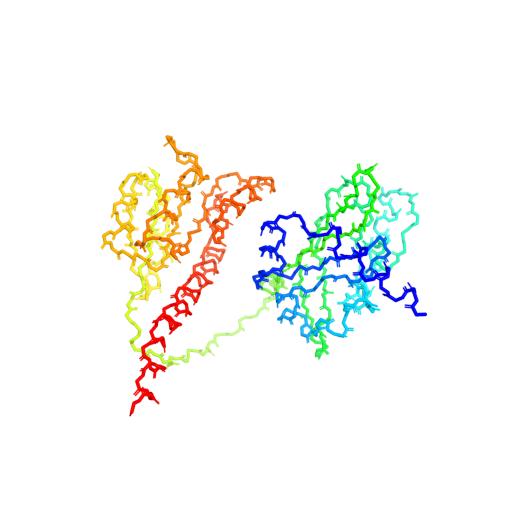LA A O 1
ATOM 1035 N N . GLY A 1 138 ? -3.898 18.704 -5.994 1.00 85.81 138 GLY A N 1
ATOM 1036 C CA . GLY A 1 138 ? -3.461 18.279 -4.672 1.00 85.81 138 GLY A CA 1
ATOM 1037 C C . GLY A 1 138 ? -2.350 17.244 -4.724 1.00 85.81 138 GLY A C 1
ATOM 1038 O O . GLY A 1 138 ? -1.745 17.026 -5.772 1.00 85.81 138 GLY A O 1
ATOM 1039 N N . TYR A 1 139 ? -2.099 16.584 -3.596 1.00 86.94 139 TYR A N 1
ATOM 1040 C CA . TYR A 1 139 ? -1.050 15.573 -3.481 1.00 86.94 139 TYR A CA 1
ATOM 1041 C C . TYR A 1 139 ? -1.563 14.345 -2.741 1.00 86.94 139 TYR A C 1
ATOM 1043 O O . TYR A 1 139 ? -2.346 14.460 -1.799 1.00 86.94 139 TYR A O 1
ATOM 1051 N N . LEU A 1 140 ? -1.101 13.168 -3.155 1.00 86.44 140 LEU A N 1
ATOM 1052 C CA . LEU A 1 140 ? -1.283 11.920 -2.429 1.00 86.44 140 LEU A CA 1
ATOM 1053 C C . LEU A 1 140 ? 0.055 11.514 -1.817 1.00 86.44 140 LEU A C 1
ATOM 1055 O O . LEU A 1 140 ? 1.028 11.298 -2.535 1.00 86.44 140 LEU A O 1
ATOM 1059 N N . LEU A 1 141 ? 0.079 11.407 -0.493 1.00 88.06 141 LEU A N 1
ATOM 1060 C CA . LEU A 1 141 ? 1.203 10.899 0.273 1.00 88.06 141 LEU A CA 1
ATOM 1061 C C . LEU A 1 141 ? 0.845 9.506 0.782 1.00 88.06 141 LEU A C 1
ATOM 1063 O O . LEU A 1 141 ? -0.176 9.327 1.452 1.00 88.06 141 LEU A O 1
ATOM 1067 N N . ILE A 1 142 ? 1.692 8.530 0.474 1.00 82.38 142 ILE A N 1
ATOM 1068 C CA . ILE A 1 142 ? 1.592 7.170 1.000 1.00 82.38 142 ILE A CA 1
ATOM 1069 C C . ILE A 1 142 ? 2.815 6.924 1.871 1.00 82.38 142 ILE A C 1
ATOM 1071 O O . ILE A 1 142 ? 3.945 6.993 1.395 1.00 82.38 142 ILE A O 1
ATOM 1075 N N . ALA A 1 143 ? 2.580 6.647 3.148 1.00 82.06 143 ALA A N 1
ATOM 1076 C CA . ALA A 1 143 ? 3.611 6.346 4.123 1.00 82.06 143 ALA A CA 1
ATOM 1077 C C . ALA A 1 143 ? 3.509 4.889 4.588 1.00 82.06 143 ALA A C 1
ATOM 1079 O O . ALA A 1 143 ? 2.428 4.386 4.916 1.00 82.06 143 ALA A O 1
ATOM 1080 N N . ILE A 1 144 ? 4.661 4.224 4.617 1.00 76.25 144 ILE A N 1
ATOM 1081 C CA . ILE A 1 144 ? 4.833 2.843 5.071 1.00 76.25 144 ILE A CA 1
ATOM 1082 C C . ILE A 1 144 ? 5.714 2.869 6.314 1.00 76.25 144 ILE A C 1
ATOM 1084 O O . ILE A 1 144 ? 6.774 3.496 6.297 1.00 76.25 144 ILE A O 1
ATOM 1088 N N . ASP A 1 145 ? 5.280 2.194 7.379 1.00 78.62 145 ASP A N 1
ATOM 1089 C CA . ASP A 1 145 ? 6.063 2.073 8.606 1.00 78.62 145 ASP A CA 1
ATOM 1090 C C . ASP A 1 145 ? 7.370 1.327 8.310 1.00 78.62 145 ASP A C 1
ATOM 1092 O O . ASP A 1 145 ? 7.372 0.191 7.841 1.00 78.62 145 ASP A O 1
ATOM 1096 N N . ASN A 1 146 ? 8.492 1.990 8.567 1.00 68.88 146 ASN A N 1
ATOM 1097 C CA . ASN A 1 146 ? 9.832 1.456 8.376 1.00 68.88 146 ASN A CA 1
ATOM 1098 C C . ASN A 1 146 ? 10.592 1.325 9.708 1.00 68.88 146 ASN A C 1
ATOM 1100 O O . ASN A 1 146 ? 11.817 1.180 9.722 1.00 68.88 146 ASN A O 1
ATOM 1104 N N . SER A 1 147 ? 9.886 1.365 10.845 1.00 57.16 147 SER A N 1
ATOM 1105 C CA . SER A 1 147 ? 10.465 1.296 12.196 1.00 57.16 147 SER A CA 1
ATOM 1106 C C . SER A 1 147 ? 11.302 0.033 12.419 1.00 57.16 147 SER A C 1
ATOM 1108 O O . SER A 1 147 ? 12.229 0.052 13.223 1.00 57.16 147 SER A O 1
ATOM 1110 N N . ALA A 1 148 ? 11.032 -1.042 11.670 1.00 45.19 148 ALA A N 1
ATOM 1111 C CA . ALA A 1 148 ? 11.793 -2.288 11.717 1.00 45.19 148 ALA A CA 1
ATOM 1112 C C . ALA A 1 148 ? 13.118 -2.259 10.924 1.00 45.19 148 ALA A C 1
ATOM 1114 O O . ALA A 1 148 ? 13.956 -3.136 11.124 1.00 45.19 148 ALA A O 1
ATOM 1115 N N . ARG A 1 149 ? 13.346 -1.278 10.033 1.00 42.09 149 ARG A N 1
ATOM 1116 C CA . ARG A 1 149 ? 14.564 -1.219 9.197 1.00 42.09 149 ARG A CA 1
ATOM 1117 C C . ARG A 1 149 ? 15.677 -0.331 9.745 1.00 42.09 149 ARG A C 1
ATOM 1119 O O . ARG A 1 149 ? 16.809 -0.462 9.288 1.00 42.09 149 ARG A O 1
ATOM 1126 N N . ASN A 1 150 ? 15.399 0.546 10.714 1.00 34.66 150 ASN A N 1
ATOM 1127 C CA . ASN A 1 150 ? 16.359 1.574 11.136 1.00 34.66 150 ASN A CA 1
ATOM 1128 C C . ASN A 1 150 ? 17.134 1.277 12.433 1.00 34.66 150 ASN A C 1
ATOM 1130 O O . ASN A 1 150 ? 17.641 2.193 13.082 1.00 34.66 150 ASN A O 1
ATOM 1134 N N . THR A 1 151 ? 17.329 0.004 12.785 1.00 31.45 151 THR A N 1
ATOM 1135 C CA . THR A 1 151 ? 18.475 -0.378 13.623 1.00 31.45 151 THR A CA 1
ATOM 1136 C C . THR A 1 151 ? 19.698 -0.570 12.729 1.00 31.45 151 THR A C 1
ATOM 1138 O O . THR A 1 151 ? 20.002 -1.682 12.295 1.00 31.45 151 THR A O 1
ATOM 1141 N N . LYS A 1 152 ? 20.443 0.509 12.455 1.00 28.64 152 LYS A N 1
ATOM 1142 C CA . LYS A 1 152 ? 21.866 0.346 12.117 1.00 28.64 152 LYS A CA 1
ATOM 1143 C C . LYS A 1 152 ? 22.536 -0.429 13.266 1.00 28.64 152 LYS A C 1
ATOM 1145 O O . LYS A 1 152 ? 22.239 -0.136 14.425 1.00 28.64 152 LYS A O 1
ATOM 1150 N N . PRO A 1 153 ? 23.411 -1.410 12.980 1.00 31.05 153 PRO A N 1
ATOM 1151 C CA . PRO A 1 153 ? 23.966 -2.290 13.997 1.00 31.05 153 PRO A CA 1
ATOM 1152 C C . PRO A 1 153 ? 24.955 -1.510 14.866 1.00 31.05 153 PRO A C 1
ATOM 1154 O O . PRO A 1 153 ? 26.103 -1.298 14.480 1.00 31.05 153 PRO A O 1
ATOM 1157 N N . ALA A 1 154 ? 24.518 -1.083 16.047 1.00 30.83 154 ALA A N 1
ATOM 1158 C CA . ALA A 1 154 ? 25.428 -0.885 17.161 1.00 30.83 154 ALA A CA 1
ATOM 1159 C C . ALA A 1 154 ? 25.593 -2.249 17.834 1.00 30.83 154 ALA A C 1
ATOM 1161 O O . ALA A 1 154 ? 24.628 -2.874 18.270 1.00 30.83 154 ALA A O 1
ATOM 1162 N N . VAL A 1 155 ? 26.829 -2.734 17.811 1.00 41.25 155 VAL A N 1
ATOM 1163 C CA . VAL A 1 155 ? 27.281 -3.932 18.508 1.00 41.25 155 VAL A CA 1
ATOM 1164 C C . VAL A 1 155 ? 26.872 -3.833 19.973 1.00 41.25 155 VAL A C 1
ATOM 1166 O O . VAL A 1 155 ? 27.382 -2.964 20.663 1.00 41.25 155 VAL A O 1
ATOM 1169 N N . GLU A 1 156 ? 25.995 -4.727 20.427 1.00 26.98 156 GLU A N 1
ATOM 1170 C CA . GLU A 1 156 ? 26.061 -5.364 21.747 1.00 26.98 156 GLU A CA 1
ATOM 1171 C C . GLU A 1 156 ? 25.005 -6.479 21.847 1.00 26.98 156 GLU A C 1
ATOM 1173 O O . GLU A 1 156 ? 23.803 -6.258 21.714 1.00 26.98 156 GLU A O 1
ATOM 1178 N N . LYS A 1 157 ? 25.471 -7.714 22.072 1.00 32.94 157 LYS A N 1
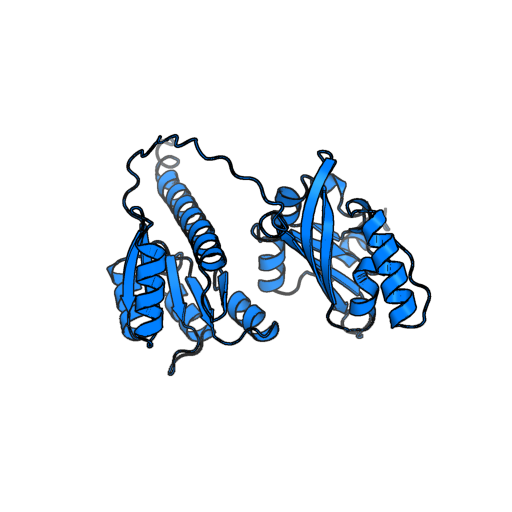ATOM 1179 C CA . LYS A 1 157 ? 24.644 -8.795 22.631 1.00 32.94 157 LYS A CA 1
ATOM 1180 C C . LYS A 1 157 ? 24.213 -8.374 24.048 1.00 32.94 157 LYS A C 1
ATOM 1182 O O . LYS A 1 157 ? 25.029 -7.796 24.763 1.00 32.94 157 LYS A O 1
ATOM 1187 N N . PRO A 1 158 ? 23.014 -8.765 24.506 1.00 33.00 158 PRO A N 1
ATOM 1188 C CA . PRO A 1 158 ? 22.947 -10.020 25.247 1.00 33.00 158 PRO A CA 1
ATOM 1189 C C . PRO A 1 158 ? 21.770 -10.918 24.864 1.00 33.00 158 PRO A C 1
ATOM 1191 O O . PRO A 1 158 ? 20.720 -10.503 24.382 1.00 33.00 158 PRO A O 1
ATOM 1194 N N . GLU A 1 159 ? 22.023 -12.196 25.101 1.00 32.06 159 GLU A N 1
ATOM 1195 C CA . GLU A 1 159 ? 21.088 -13.306 25.100 1.00 32.06 159 GLU A CA 1
ATOM 1196 C C . GLU A 1 159 ? 19.953 -13.136 26.124 1.00 32.06 159 GLU A C 1
ATOM 1198 O O . GLU A 1 159 ? 20.094 -12.453 27.135 1.00 32.06 159 GLU A O 1
ATOM 1203 N N . SER A 1 160 ? 18.911 -13.944 25.904 1.00 31.75 160 SER A N 1
ATOM 1204 C CA . SER A 1 160 ? 17.933 -14.420 26.889 1.00 31.75 160 SER A CA 1
ATOM 1205 C C . SER A 1 160 ? 16.748 -13.504 27.206 1.00 31.75 160 SER A C 1
ATOM 1207 O O . SER A 1 160 ? 16.798 -12.648 28.081 1.00 31.75 160 SER A O 1
ATOM 1209 N N . ALA A 1 161 ? 15.610 -13.823 26.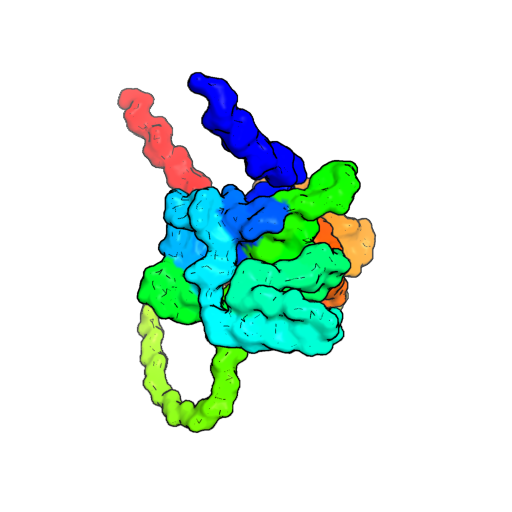589 1.00 30.75 161 ALA A N 1
ATOM 1210 C CA . ALA A 1 161 ? 14.524 -14.462 27.331 1.00 30.75 161 ALA A CA 1
ATOM 1211 C C . ALA A 1 161 ? 13.540 -15.105 26.344 1.00 30.75 161 ALA A C 1
ATOM 1213 O O . ALA A 1 161 ? 12.735 -14.440 25.696 1.00 30.75 161 ALA A O 1
ATOM 1214 N N . LEU A 1 162 ? 13.602 -16.433 26.253 1.00 35.75 162 LEU A N 1
ATOM 1215 C CA . LEU A 1 162 ? 12.438 -17.232 25.897 1.00 35.75 162 LEU A CA 1
ATOM 1216 C C . LEU A 1 162 ? 11.323 -16.897 26.890 1.00 35.75 162 LEU A C 1
ATOM 1218 O O . LEU A 1 162 ? 11.533 -17.007 28.096 1.00 35.75 162 LEU A O 1
ATOM 1222 N N . ASN A 1 163 ? 10.130 -16.588 26.390 1.00 30.75 163 ASN A N 1
ATOM 1223 C CA . ASN A 1 163 ? 8.927 -16.950 27.120 1.00 30.75 163 ASN A CA 1
ATOM 1224 C C . ASN A 1 163 ? 7.898 -17.574 26.165 1.00 30.75 163 ASN A C 1
ATOM 1226 O O . ASN A 1 163 ? 7.346 -16.881 25.310 1.00 30.75 163 ASN A O 1
ATOM 1230 N N . PRO A 1 164 ? 7.652 -18.891 26.285 1.00 43.91 164 PRO A N 1
ATOM 1231 C CA . PRO A 1 164 ? 6.587 -19.590 25.592 1.00 43.91 164 PRO A CA 1
ATOM 1232 C C . PRO A 1 164 ? 5.289 -19.502 26.406 1.00 43.91 164 PRO A C 1
ATOM 1234 O O . PRO A 1 164 ? 5.227 -20.003 27.526 1.00 43.91 164 PRO A O 1
ATOM 1237 N N . ARG A 1 165 ? 4.246 -18.890 25.832 1.00 36.59 165 ARG A N 1
ATOM 1238 C CA . ARG A 1 165 ? 2.804 -19.180 26.029 1.00 36.59 165 ARG A CA 1
ATOM 1239 C C . ARG A 1 165 ? 2.003 -18.086 25.306 1.00 36.59 165 ARG A C 1
ATOM 1241 O O . ARG A 1 165 ? 2.294 -16.918 25.495 1.00 36.59 165 ARG A O 1
ATOM 1248 N N . ALA A 1 166 ? 1.005 -18.374 24.477 1.00 30.66 166 ALA A N 1
ATOM 1249 C CA . ALA A 1 166 ? 0.020 -19.435 24.606 1.00 30.66 166 ALA A CA 1
ATOM 1250 C C . ALA A 1 166 ? -0.417 -19.982 23.234 1.00 30.66 166 ALA A C 1
ATOM 1252 O O . ALA A 1 166 ? -1.025 -19.274 22.440 1.00 30.66 166 ALA A O 1
ATOM 1253 N N . ALA A 1 167 ? -0.165 -21.269 22.992 1.00 34.59 167 ALA A N 1
ATOM 1254 C CA . ALA A 1 167 ? -0.876 -22.028 21.972 1.00 34.59 167 ALA A CA 1
ATOM 1255 C C . ALA A 1 167 ? -2.221 -22.477 22.566 1.00 34.59 167 ALA A C 1
ATOM 1257 O O . ALA A 1 167 ? -2.325 -23.538 23.181 1.00 34.59 167 ALA A O 1
ATOM 1258 N N . GLY A 1 168 ? -3.240 -21.630 22.425 1.00 30.77 168 GLY A N 1
ATOM 1259 C CA . GLY A 1 168 ? -4.599 -22.126 22.237 1.00 30.77 168 GLY A CA 1
ATOM 1260 C C . GLY A 1 168 ? -4.666 -22.662 20.810 1.00 30.77 168 GLY A C 1
ATOM 1261 O O . GLY A 1 168 ? -4.295 -21.945 19.886 1.00 30.77 168 GLY A O 1
ATOM 1262 N N . GLY A 1 169 ? -5.026 -23.934 20.645 1.00 36.75 169 GLY A N 1
ATOM 1263 C CA . GLY A 1 169 ? -5.007 -24.627 19.358 1.00 36.75 169 GLY A CA 1
ATOM 1264 C C . GLY A 1 169 ? -5.961 -24.003 18.342 1.00 36.75 169 GLY A C 1
ATOM 1265 O O . GLY A 1 169 ? -7.113 -24.414 18.241 1.00 36.75 169 GLY A O 1
ATOM 1266 N N . ALA A 1 170 ? -5.471 -23.030 17.578 1.00 50.38 170 ALA A N 1
ATOM 1267 C CA . ALA A 1 170 ? -6.032 -22.698 16.282 1.00 50.38 170 ALA A CA 1
ATOM 1268 C C . ALA A 1 170 ? -5.650 -23.826 15.316 1.00 50.38 170 ALA A C 1
ATOM 1270 O O . ALA A 1 170 ? -4.506 -24.289 15.312 1.00 50.38 170 ALA A O 1
ATOM 1271 N N . ALA A 1 171 ? -6.618 -24.310 14.538 1.00 57.50 171 ALA A N 1
ATOM 1272 C CA . ALA A 1 171 ? -6.335 -25.259 13.472 1.00 57.50 171 ALA A CA 1
ATOM 1273 C C . ALA A 1 171 ? -5.282 -24.656 12.520 1.00 57.50 171 ALA A C 1
ATOM 1275 O O . ALA A 1 171 ? -5.306 -23.443 12.288 1.00 57.50 171 ALA A O 1
ATOM 1276 N N . PRO A 1 172 ? -4.355 -25.469 11.989 1.00 69.69 172 PRO A N 1
ATOM 1277 C CA . PRO A 1 172 ? -3.318 -24.964 11.104 1.00 69.69 172 PRO A CA 1
ATOM 1278 C C . PRO A 1 172 ? -3.945 -24.312 9.867 1.00 69.69 172 PRO A C 1
ATOM 1280 O O . PRO A 1 172 ? -4.825 -24.884 9.222 1.00 69.69 172 PRO A O 1
ATOM 1283 N N . CYS A 1 173 ? -3.486 -23.105 9.557 1.00 86.50 173 CYS A N 1
ATOM 1284 C CA . CYS A 1 173 ? -3.921 -22.312 8.418 1.00 86.50 173 CYS A CA 1
ATOM 1285 C C . CYS A 1 173 ? -3.279 -22.842 7.136 1.00 86.50 173 CYS A C 1
ATOM 1287 O O . CYS A 1 173 ? -2.103 -23.178 7.116 1.00 86.50 173 CYS A O 1
ATOM 1289 N N . ARG A 1 174 ? -4.015 -22.911 6.039 1.00 89.56 174 ARG A N 1
ATOM 1290 C CA . ARG A 1 174 ? -3.545 -23.420 4.754 1.00 89.56 174 ARG A CA 1
ATOM 1291 C C . ARG A 1 174 ? -3.171 -22.256 3.846 1.00 89.56 174 ARG A C 1
ATOM 1293 O O . ARG A 1 174 ? -3.989 -21.384 3.558 1.00 89.56 174 ARG A O 1
ATOM 1300 N N . LEU A 1 175 ? -1.941 -22.281 3.352 1.00 93.94 175 LEU A N 1
ATOM 1301 C CA . LEU A 1 175 ? -1.465 -21.385 2.305 1.00 93.94 175 LEU A CA 1
ATOM 1302 C C . LEU A 1 175 ? -1.358 -22.176 1.007 1.00 93.94 175 LEU A C 1
ATOM 1304 O O . LEU A 1 175 ? -0.672 -23.193 0.969 1.00 93.94 175 LEU A O 1
ATOM 1308 N N . LEU A 1 176 ? -1.988 -21.705 -0.064 1.00 92.62 176 LEU A N 1
ATOM 1309 C CA . LEU A 1 176 ? -1.745 -22.232 -1.404 1.00 92.62 176 LEU A CA 1
ATOM 1310 C C . LEU A 1 176 ? -0.722 -21.358 -2.123 1.00 92.62 176 LEU A C 1
ATOM 1312 O O . LEU A 1 176 ? -0.994 -20.187 -2.354 1.00 92.62 176 LEU A O 1
ATOM 1316 N N . TYR A 1 177 ? 0.408 -21.927 -2.527 1.00 94.44 177 TYR A N 1
ATOM 1317 C CA . TYR A 1 177 ? 1.392 -21.272 -3.377 1.00 94.44 177 TYR A CA 1
ATOM 1318 C C . TYR A 1 177 ? 1.334 -21.804 -4.815 1.00 94.44 177 TYR A C 1
ATOM 1320 O O . TYR A 1 177 ? 1.372 -23.014 -5.039 1.00 94.44 177 TYR A O 1
ATOM 1328 N N . VAL A 1 178 ? 1.236 -20.900 -5.792 1.00 89.94 178 VAL A N 1
ATOM 1329 C CA . VAL A 1 178 ? 1.199 -21.228 -7.224 1.00 89.94 178 VAL A CA 1
ATOM 1330 C C . VAL A 1 178 ? 2.399 -20.605 -7.935 1.00 89.94 178 VAL A C 1
ATOM 1332 O O . VAL A 1 178 ? 2.465 -19.382 -8.054 1.00 89.94 178 VAL A O 1
ATOM 1335 N N . ASP A 1 179 ? 3.329 -21.429 -8.419 1.00 86.06 179 ASP A N 1
ATOM 1336 C CA . ASP A 1 179 ? 4.511 -21.011 -9.191 1.00 86.06 179 ASP A CA 1
ATOM 1337 C C . ASP A 1 179 ? 5.018 -22.186 -10.042 1.00 86.06 179 ASP A C 1
ATOM 1339 O O . ASP A 1 179 ? 5.026 -23.326 -9.586 1.00 86.06 179 ASP A O 1
ATOM 1343 N N . ASP A 1 180 ? 5.430 -21.922 -11.277 1.00 81.75 180 ASP A N 1
ATOM 1344 C CA . ASP A 1 180 ? 5.943 -22.913 -12.228 1.00 81.75 180 ASP A CA 1
ATOM 1345 C C . ASP A 1 180 ? 7.429 -23.240 -12.020 1.00 81.75 180 ASP A C 1
ATOM 1347 O O . ASP A 1 180 ? 7.939 -24.206 -12.593 1.00 81.75 180 ASP A O 1
ATOM 1351 N N . HIS A 1 181 ? 8.126 -22.479 -11.172 1.00 80.44 181 HIS A N 1
ATOM 1352 C CA . HIS A 1 181 ? 9.541 -22.681 -10.890 1.00 80.44 181 HIS A CA 1
ATOM 1353 C C . HIS A 1 181 ? 9.742 -23.495 -9.600 1.00 80.44 181 HIS A C 1
ATOM 1355 O O . HIS A 1 181 ? 9.483 -22.987 -8.502 1.00 80.44 181 HIS A O 1
ATOM 1361 N N . PRO A 1 182 ? 10.297 -24.722 -9.676 1.00 75.88 182 PRO A N 1
ATOM 1362 C CA . PRO A 1 182 ? 10.498 -25.577 -8.502 1.00 75.88 182 PRO A CA 1
ATOM 1363 C C . PRO A 1 182 ? 11.440 -24.955 -7.460 1.00 75.88 182 PRO A C 1
ATOM 1365 O O . PRO A 1 182 ? 11.280 -25.187 -6.267 1.00 75.88 182 PRO A O 1
ATOM 1368 N N . GLU A 1 183 ? 12.387 -24.116 -7.888 1.00 75.12 183 GLU A N 1
ATOM 1369 C CA . GLU A 1 183 ? 13.281 -23.371 -6.991 1.00 75.12 183 GLU A CA 1
ATOM 1370 C C . GLU A 1 183 ? 12.523 -22.356 -6.125 1.00 75.12 183 GLU A C 1
ATOM 1372 O O . GLU A 1 183 ? 12.836 -22.183 -4.947 1.00 75.12 183 GLU A O 1
ATOM 1377 N N . SER A 1 184 ? 11.495 -21.712 -6.688 1.00 78.56 184 SER A N 1
ATOM 1378 C CA . SER A 1 184 ? 10.667 -20.760 -5.945 1.00 78.56 184 SER A CA 1
ATOM 1379 C C . SER A 1 184 ? 9.792 -21.489 -4.923 1.00 78.56 184 SER A C 1
ATOM 1381 O O . SER A 1 184 ? 9.684 -21.039 -3.782 1.00 78.56 184 SER A O 1
ATOM 1383 N N . ILE A 1 185 ? 9.239 -22.654 -5.294 1.00 80.50 185 ILE A N 1
ATOM 1384 C CA . ILE A 1 185 ? 8.508 -23.551 -4.379 1.00 80.50 185 ILE A CA 1
ATOM 1385 C C . ILE A 1 185 ? 9.399 -23.976 -3.209 1.00 80.50 185 ILE A C 1
ATOM 1387 O O . ILE A 1 185 ? 9.021 -23.772 -2.056 1.00 80.50 185 ILE A O 1
ATOM 1391 N N . ALA A 1 186 ? 10.601 -24.481 -3.494 1.00 74.88 186 ALA A N 1
ATOM 1392 C CA . ALA A 1 186 ? 11.543 -24.918 -2.467 1.00 74.88 186 ALA A CA 1
ATOM 1393 C C . ALA A 1 186 ? 11.944 -23.779 -1.511 1.00 74.88 186 ALA A C 1
ATOM 1395 O O . ALA A 1 186 ? 12.081 -23.993 -0.306 1.00 74.88 186 ALA A O 1
ATOM 1396 N N . LEU A 1 187 ? 12.101 -22.551 -2.021 1.00 77.88 187 LEU A N 1
ATOM 1397 C CA . LEU A 1 187 ? 12.379 -21.383 -1.186 1.00 77.88 187 LEU A CA 1
ATOM 1398 C C . LEU A 1 187 ? 11.213 -21.076 -0.235 1.00 77.88 187 LEU A C 1
ATOM 1400 O O . LEU A 1 187 ? 11.439 -20.858 0.954 1.00 77.88 187 LEU A O 1
ATOM 1404 N N . VAL A 1 188 ? 9.971 -21.079 -0.725 1.00 82.44 188 VAL A N 1
ATOM 1405 C CA . VAL A 1 188 ? 8.786 -20.825 0.115 1.00 82.44 188 VAL A CA 1
ATOM 1406 C C . VAL A 1 188 ? 8.594 -21.929 1.156 1.00 82.44 188 VAL A C 1
ATOM 1408 O O . VAL A 1 188 ? 8.319 -21.623 2.316 1.00 82.44 188 VAL A O 1
ATOM 1411 N N . GLU A 1 189 ? 8.823 -23.192 0.789 1.00 79.19 189 GLU A N 1
ATOM 1412 C CA . GLU A 1 189 ? 8.848 -24.320 1.728 1.00 79.19 189 GLU A CA 1
ATOM 1413 C C . GLU A 1 189 ? 9.859 -24.092 2.859 1.00 79.19 189 GLU A C 1
ATOM 1415 O O . GLU A 1 189 ? 9.517 -24.232 4.033 1.00 79.19 189 GLU A O 1
ATOM 1420 N N . GLN A 1 190 ? 11.089 -23.678 2.534 1.00 76.44 190 GLN A N 1
ATOM 1421 C CA . GLN A 1 190 ? 12.123 -23.393 3.535 1.00 76.44 190 GLN A CA 1
ATOM 1422 C C . GLN A 1 190 ? 11.771 -22.203 4.431 1.00 76.44 190 GLN A C 1
ATOM 1424 O O . GLN A 1 190 ? 11.984 -22.263 5.645 1.00 76.44 190 GLN A O 1
ATOM 1429 N N . LEU A 1 191 ? 11.228 -21.128 3.853 1.00 79.69 191 LEU A N 1
ATOM 1430 C CA . LEU A 1 191 ? 10.811 -19.946 4.606 1.00 79.69 191 LEU A CA 1
ATOM 1431 C C . LEU A 1 191 ? 9.695 -20.292 5.600 1.00 79.69 191 LEU A C 1
ATOM 1433 O O . LEU A 1 191 ? 9.714 -19.810 6.734 1.00 79.69 191 LEU A O 1
ATOM 1437 N N . LEU A 1 192 ? 8.762 -21.163 5.208 1.00 81.62 192 LEU A N 1
ATOM 1438 C CA . LEU A 1 192 ? 7.622 -21.565 6.031 1.00 81.62 192 LEU A CA 1
ATOM 1439 C C . LEU A 1 192 ? 7.898 -22.760 6.946 1.00 81.62 192 LEU A C 1
ATOM 1441 O O . LEU A 1 192 ? 7.146 -22.958 7.893 1.00 81.62 192 LEU A O 1
ATOM 1445 N N . ALA A 1 193 ? 8.996 -23.498 6.765 1.00 76.62 193 ALA A N 1
ATOM 1446 C CA . ALA A 1 193 ? 9.346 -24.656 7.595 1.00 76.62 193 ALA A CA 1
ATOM 1447 C C . ALA A 1 193 ? 9.422 -24.346 9.105 1.00 76.62 193 ALA A C 1
ATOM 1449 O O . ALA A 1 193 ? 9.311 -25.245 9.937 1.00 76.62 193 ALA A O 1
ATOM 1450 N N . ARG A 1 194 ? 9.618 -23.072 9.477 1.00 70.19 194 ARG A N 1
ATOM 1451 C CA . ARG A 1 194 ? 9.675 -22.610 10.875 1.00 70.19 194 ARG A CA 1
ATOM 1452 C C . ARG A 1 194 ? 8.303 -22.206 11.444 1.00 70.19 194 ARG A C 1
ATOM 1454 O O . ARG A 1 194 ? 8.222 -21.956 12.645 1.00 70.19 194 ARG A O 1
ATOM 1461 N N . ARG A 1 195 ? 7.243 -22.154 10.624 1.00 73.75 195 ARG A N 1
ATOM 1462 C CA . ARG A 1 195 ? 5.849 -21.888 11.025 1.00 73.75 195 ARG A CA 1
ATOM 1463 C C . ARG A 1 195 ? 5.062 -23.195 11.113 1.00 73.75 195 ARG A C 1
ATOM 1465 O O . ARG A 1 195 ? 4.629 -23.743 10.109 1.00 73.75 195 ARG A O 1
ATOM 1472 N N . GLY A 1 196 ? 4.853 -23.688 12.335 1.00 74.69 196 GLY A N 1
ATOM 1473 C CA . GLY A 1 196 ? 4.033 -24.885 12.587 1.00 74.69 196 GLY A CA 1
ATOM 1474 C C . GLY A 1 196 ? 2.521 -24.651 12.469 1.00 74.69 196 GLY A C 1
ATOM 1475 O O . GLY A 1 196 ? 1.742 -25.596 12.544 1.00 74.69 196 GLY A O 1
ATOM 1476 N N . ASP A 1 197 ? 2.107 -23.398 12.310 1.00 79.81 197 ASP A N 1
ATOM 1477 C CA . ASP A 1 197 ? 0.723 -22.956 12.171 1.00 79.81 197 ASP A CA 1
ATOM 1478 C C . ASP A 1 197 ? 0.274 -22.826 10.708 1.00 79.81 197 ASP A C 1
ATOM 1480 O O . ASP A 1 197 ? -0.898 -22.540 10.469 1.00 79.81 197 ASP A O 1
ATOM 1484 N N . VAL A 1 198 ? 1.173 -23.051 9.738 1.00 83.69 198 VAL A N 1
ATOM 1485 C CA . VAL A 1 1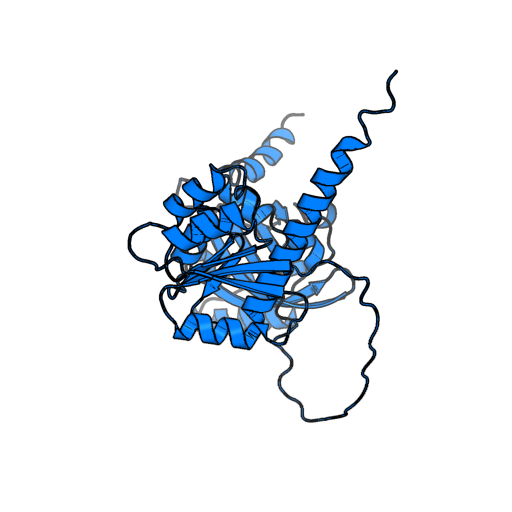98 ? 0.882 -22.956 8.301 1.00 83.69 198 VAL A CA 1
ATOM 1486 C C . VAL A 1 198 ? 1.128 -24.290 7.595 1.00 83.69 198 VAL A C 1
ATOM 1488 O O . VAL A 1 198 ? 2.220 -24.848 7.638 1.00 83.69 198 VAL A O 1
ATOM 1491 N N . VAL A 1 199 ? 0.115 -24.782 6.888 1.00 85.69 199 VAL A N 1
ATOM 1492 C CA . VAL A 1 199 ? 0.192 -25.922 5.971 1.00 85.69 199 VAL A CA 1
ATOM 1493 C C . VAL A 1 199 ? 0.303 -25.385 4.550 1.00 85.69 199 VAL A C 1
ATOM 1495 O O . VAL A 1 199 ? -0.639 -24.793 4.025 1.00 85.69 199 VAL A O 1
ATOM 1498 N N . LEU A 1 200 ? 1.455 -25.600 3.921 1.00 86.31 200 LEU A N 1
ATOM 1499 C CA . LEU A 1 200 ? 1.694 -25.188 2.543 1.00 86.31 200 LEU A CA 1
ATOM 1500 C C . LEU A 1 200 ? 1.140 -26.226 1.556 1.00 86.31 200 LEU A C 1
ATOM 1502 O O . LEU A 1 200 ? 1.446 -27.414 1.636 1.00 86.31 200 LEU A O 1
ATOM 1506 N N . LEU A 1 201 ? 0.345 -25.757 0.601 1.00 83.31 201 LEU A N 1
ATOM 1507 C CA . LEU A 1 201 ? -0.067 -26.476 -0.599 1.00 83.31 201 LEU A CA 1
ATOM 1508 C C . LEU A 1 201 ? 0.637 -25.832 -1.791 1.00 83.31 201 LEU A C 1
ATOM 1510 O O . LEU A 1 201 ? 0.666 -24.609 -1.884 1.00 83.31 201 LEU A O 1
ATOM 1514 N N . CYS A 1 202 ? 1.145 -26.631 -2.724 1.00 85.06 202 CYS A N 1
ATOM 1515 C CA . CYS A 1 202 ? 1.854 -26.122 -3.898 1.00 85.06 202 CYS A CA 1
ATOM 1516 C C . CYS A 1 202 ? 1.136 -26.528 -5.188 1.00 85.06 202 CYS A C 1
ATOM 1518 O O . CYS A 1 202 ? 0.645 -27.653 -5.316 1.00 85.06 202 CYS A O 1
ATOM 1520 N N . ALA A 1 203 ? 1.109 -25.624 -6.164 1.00 83.75 203 ALA A N 1
ATOM 1521 C CA . ALA A 1 203 ? 0.645 -25.891 -7.517 1.00 83.75 203 ALA A CA 1
ATOM 1522 C C . ALA A 1 203 ? 1.667 -25.364 -8.531 1.00 83.75 203 ALA A C 1
ATOM 1524 O O . ALA A 1 203 ? 2.077 -24.210 -8.451 1.00 83.75 203 ALA A O 1
ATOM 1525 N N . ALA A 1 204 ? 2.038 -26.201 -9.501 1.00 79.88 204 ALA A N 1
ATOM 1526 C CA . ALA A 1 204 ? 3.013 -25.845 -10.534 1.00 79.88 204 ALA A CA 1
ATOM 1527 C C . ALA A 1 204 ? 2.412 -25.017 -11.687 1.00 79.88 204 ALA A C 1
ATOM 1529 O O . ALA A 1 204 ? 3.127 -24.560 -12.571 1.00 79.88 204 ALA A O 1
ATOM 1530 N N . ASP A 1 205 ? 1.088 -24.858 -11.720 1.00 79.00 205 ASP A N 1
ATOM 1531 C CA . ASP A 1 205 ? 0.390 -24.137 -12.775 1.00 79.00 205 ASP A CA 1
ATOM 1532 C C . ASP A 1 205 ? -0.952 -23.576 -12.283 1.00 79.00 205 ASP A C 1
ATOM 1534 O O . ASP A 1 205 ? -1.514 -24.012 -11.270 1.00 79.00 205 ASP A O 1
ATOM 1538 N N . VAL A 1 206 ? -1.489 -22.606 -13.027 1.00 83.31 206 VAL A N 1
ATOM 1539 C CA . VAL A 1 206 ? -2.719 -21.893 -12.654 1.00 83.31 206 VAL A CA 1
ATOM 1540 C C . VAL A 1 206 ? -3.944 -22.806 -12.621 1.00 83.31 206 VAL A C 1
ATOM 1542 O O . VAL A 1 206 ? -4.805 -22.637 -11.756 1.00 83.31 206 VAL A O 1
ATOM 1545 N N . LYS A 1 207 ? -4.046 -23.786 -13.528 1.00 83.19 207 LYS A N 1
ATOM 1546 C CA . LYS A 1 207 ? -5.198 -24.694 -13.569 1.00 83.19 207 LYS A CA 1
ATOM 1547 C C . LYS A 1 207 ? -5.231 -25.530 -12.294 1.00 83.19 207 LYS A C 1
ATOM 1549 O O . LYS A 1 207 ? -6.264 -25.573 -11.624 1.00 83.19 207 LYS A O 1
ATOM 1554 N N . ARG A 1 208 ? -4.095 -26.126 -11.924 1.00 80.75 208 ARG A N 1
ATOM 1555 C CA . ARG A 1 208 ? -3.973 -26.888 -10.682 1.00 80.75 208 ARG A CA 1
ATOM 1556 C C . ARG A 1 208 ? -4.170 -26.005 -9.452 1.00 80.75 208 ARG A C 1
ATOM 1558 O O . ARG A 1 208 ? -4.819 -26.435 -8.501 1.00 80.75 208 ARG A O 1
ATOM 1565 N N . GLY A 1 209 ? -3.669 -24.770 -9.489 1.00 87.94 209 GLY A N 1
ATOM 1566 C CA . GLY A 1 209 ? -3.883 -23.774 -8.440 1.00 87.94 209 GLY A CA 1
ATOM 1567 C C . GLY A 1 209 ? -5.366 -23.495 -8.191 1.00 87.94 209 GLY A C 1
ATOM 1568 O O . GLY A 1 209 ? -5.822 -23.572 -7.056 1.00 87.94 209 GLY A O 1
ATOM 1569 N N . ILE A 1 210 ? -6.154 -23.256 -9.243 1.00 86.31 210 ILE A N 1
ATOM 1570 C CA . ILE A 1 210 ? -7.604 -23.025 -9.122 1.00 86.31 210 ILE A CA 1
ATOM 1571 C C . ILE A 1 210 ? -8.328 -24.270 -8.585 1.00 86.31 210 ILE A C 1
ATOM 1573 O O . ILE A 1 210 ? -9.209 -24.150 -7.733 1.00 86.31 210 ILE A O 1
ATOM 1577 N N . GLU A 1 211 ? -7.977 -25.466 -9.065 1.00 83.69 211 GLU A N 1
ATOM 1578 C CA . GLU A 1 211 ? -8.556 -26.723 -8.567 1.00 83.69 211 GLU A CA 1
ATOM 1579 C C . GLU A 1 211 ? -8.313 -26.902 -7.062 1.00 83.69 211 GLU A C 1
ATOM 1581 O O . GLU A 1 211 ? -9.248 -27.207 -6.320 1.00 83.69 211 GLU A O 1
ATOM 1586 N N . LEU A 1 212 ? -7.078 -26.665 -6.608 1.00 81.69 212 LEU A N 1
ATOM 1587 C CA . LEU A 1 212 ? -6.717 -26.728 -5.193 1.00 81.69 212 LEU A CA 1
ATOM 1588 C C . LEU A 1 212 ? -7.414 -25.636 -4.382 1.00 81.69 212 LEU A C 1
ATOM 1590 O O . LEU A 1 212 ? -7.956 -25.936 -3.325 1.00 81.69 212 LEU A O 1
ATOM 1594 N N . ALA A 1 213 ? -7.474 -24.401 -4.881 1.00 89.19 213 ALA A N 1
ATOM 1595 C CA . ALA A 1 213 ? -8.155 -23.307 -4.192 1.00 89.19 213 ALA A CA 1
ATOM 1596 C C . ALA A 1 213 ? -9.633 -23.641 -3.916 1.00 89.19 213 ALA A C 1
ATOM 1598 O O . ALA A 1 213 ? -10.144 -23.369 -2.833 1.00 89.19 213 ALA A O 1
ATOM 1599 N N . ARG A 1 214 ? -10.305 -24.305 -4.864 1.00 89.88 214 ARG A N 1
ATOM 1600 C CA . ARG A 1 214 ? -11.704 -24.741 -4.724 1.00 89.88 214 ARG A CA 1
ATOM 1601 C C . ARG A 1 214 ? -11.883 -25.912 -3.766 1.00 89.88 214 ARG A C 1
ATOM 1603 O O . ARG A 1 214 ? -12.804 -25.893 -2.951 1.00 89.88 214 ARG A O 1
ATOM 1610 N N . ALA A 1 215 ? -11.054 -26.943 -3.916 1.00 86.44 215 ALA A N 1
ATOM 1611 C CA . ALA A 1 215 ? -11.184 -28.188 -3.164 1.00 86.44 215 ALA A CA 1
ATOM 1612 C C . ALA A 1 215 ? -10.752 -28.017 -1.706 1.00 86.44 215 ALA A C 1
ATOM 1614 O O . ALA A 1 215 ? -11.410 -28.510 -0.794 1.00 86.44 215 ALA A O 1
ATOM 1615 N N . GLU A 1 216 ? -9.659 -27.289 -1.500 1.00 88.00 216 GLU A N 1
ATOM 1616 C CA . GLU A 1 216 ? -8.971 -27.210 -0.220 1.00 88.00 216 GLU A CA 1
ATOM 1617 C C . GLU A 1 216 ? -9.290 -25.936 0.565 1.00 88.00 216 GLU A C 1
ATOM 1619 O O . GLU A 1 216 ? -8.990 -25.885 1.758 1.00 88.00 216 GLU A O 1
ATOM 1624 N N . ARG A 1 217 ? -9.912 -24.941 -0.091 1.00 88.69 217 ARG A N 1
ATOM 1625 C CA . ARG A 1 217 ? -10.337 -23.653 0.485 1.00 88.69 217 ARG A CA 1
ATOM 1626 C C . ARG A 1 217 ? -9.275 -23.044 1.403 1.00 88.69 217 ARG A C 1
ATOM 1628 O O . ARG A 1 217 ? -9.518 -22.896 2.601 1.00 88.69 217 ARG A O 1
ATOM 1635 N N . PRO A 1 218 ? -8.086 -22.742 0.861 1.00 90.31 218 PRO A N 1
ATOM 1636 C CA . PRO A 1 218 ? -7.013 -22.192 1.662 1.00 90.31 218 PRO A CA 1
ATOM 1637 C C . PRO A 1 218 ? -7.406 -20.835 2.250 1.00 90.31 218 PRO A C 1
ATOM 1639 O O . PRO A 1 218 ? -8.153 -20.066 1.645 1.00 90.31 218 PRO A O 1
ATOM 1642 N N . GLU A 1 219 ? -6.860 -20.539 3.424 1.00 90.44 219 GLU A N 1
ATOM 1643 C CA . GLU A 1 219 ? -6.979 -19.252 4.103 1.00 90.44 219 GLU A CA 1
ATOM 1644 C C . GLU A 1 219 ? -6.382 -18.130 3.251 1.00 90.44 219 GLU A C 1
ATOM 1646 O O . GLU A 1 219 ? -6.906 -17.023 3.245 1.00 90.44 219 GLU A O 1
ATOM 1651 N N . VAL A 1 220 ? -5.283 -18.417 2.550 1.00 93.62 220 VAL A N 1
ATOM 1652 C CA . VAL A 1 220 ? -4.533 -17.451 1.743 1.00 93.62 220 VAL A CA 1
ATOM 1653 C C . VAL A 1 220 ? -4.009 -18.136 0.486 1.00 93.62 220 VAL A C 1
ATOM 1655 O O . VAL A 1 220 ? -3.630 -19.310 0.510 1.00 93.62 220 VAL A O 1
ATOM 1658 N N . VAL A 1 221 ? -3.938 -17.393 -0.616 1.00 94.69 221 VAL A N 1
ATOM 1659 C CA . VAL A 1 221 ? -3.242 -17.818 -1.837 1.00 94.69 221 VAL A CA 1
ATOM 1660 C C . VAL A 1 221 ? -2.052 -16.895 -2.086 1.00 94.69 221 VAL A C 1
ATOM 1662 O O . VAL A 1 221 ? -2.227 -15.689 -2.164 1.00 94.69 221 VAL A O 1
ATOM 1665 N N . LEU A 1 222 ? -0.852 -17.439 -2.259 1.00 94.12 222 LEU A N 1
ATOM 1666 C CA . LEU A 1 222 ? 0.298 -16.755 -2.848 1.00 94.12 222 LEU A CA 1
ATOM 1667 C C . LEU A 1 222 ? 0.417 -17.193 -4.308 1.00 94.12 222 LEU A C 1
ATOM 1669 O O . LEU A 1 222 ? 0.416 -18.385 -4.607 1.00 94.12 222 LEU A O 1
ATOM 1673 N N . MET A 1 223 ? 0.518 -16.252 -5.236 1.00 91.62 223 MET A N 1
ATOM 1674 C CA . MET A 1 223 ? 0.413 -16.562 -6.656 1.00 91.62 223 MET A CA 1
ATOM 1675 C C . MET A 1 223 ? 1.445 -15.810 -7.475 1.00 91.62 223 MET A C 1
ATOM 1677 O O . MET A 1 223 ? 1.423 -14.583 -7.526 1.00 91.62 223 MET A O 1
ATOM 1681 N N . ASN A 1 224 ? 2.301 -16.553 -8.175 1.00 89.56 224 ASN A N 1
ATOM 1682 C CA . ASN A 1 224 ? 3.099 -16.007 -9.259 1.00 89.56 224 ASN A CA 1
ATOM 1683 C C . ASN A 1 224 ? 2.158 -15.510 -10.366 1.00 89.56 224 ASN A C 1
ATOM 1685 O O . ASN A 1 224 ? 1.393 -16.290 -10.931 1.00 89.56 224 ASN A O 1
ATOM 1689 N N . ILE A 1 225 ? 2.179 -14.209 -10.651 1.00 87.75 225 ILE A N 1
ATOM 1690 C CA . ILE A 1 225 ? 1.317 -13.598 -11.674 1.00 87.75 225 ILE A CA 1
ATOM 1691 C C . ILE A 1 225 ? 2.009 -13.461 -13.032 1.00 87.75 225 ILE A C 1
ATOM 1693 O O . ILE A 1 225 ? 1.352 -13.109 -14.010 1.00 87.75 225 ILE A O 1
ATOM 1697 N N . ASP A 1 226 ? 3.301 -13.787 -13.110 1.00 83.06 226 ASP A N 1
ATOM 1698 C CA . ASP A 1 226 ? 4.060 -13.816 -14.366 1.00 83.06 226 ASP A CA 1
ATOM 1699 C C . ASP A 1 226 ? 3.885 -15.149 -15.120 1.00 83.06 226 ASP A C 1
ATOM 1701 O O . ASP A 1 226 ? 4.617 -15.441 -16.066 1.00 83.06 226 ASP A O 1
ATOM 1705 N N . LEU A 1 227 ? 2.923 -15.979 -14.698 1.00 74.50 227 LEU A N 1
ATOM 1706 C CA . LEU A 1 227 ? 2.655 -17.284 -15.295 1.00 74.50 227 LEU A CA 1
ATOM 1707 C C . LEU A 1 227 ? 2.079 -17.147 -16.717 1.00 74.50 227 LEU A C 1
ATOM 1709 O O . LEU A 1 227 ? 1.161 -16.352 -16.952 1.00 74.50 227 LEU A O 1
ATOM 1713 N N . PRO A 1 228 ? 2.551 -17.952 -17.685 1.00 70.38 228 PRO A N 1
ATOM 1714 C CA . PRO A 1 228 ? 2.036 -17.913 -19.045 1.00 70.38 228 PRO A CA 1
ATOM 1715 C C . PRO A 1 228 ? 0.588 -18.427 -19.129 1.00 70.38 228 PRO A C 1
ATOM 1717 O O . PRO A 1 228 ? 0.175 -19.343 -18.423 1.00 70.38 228 PRO A O 1
ATOM 1720 N N . GLY A 1 229 ? -0.188 -17.868 -20.064 1.00 70.44 229 GLY A N 1
ATOM 1721 C CA . GLY A 1 229 ? -1.506 -18.388 -20.458 1.00 70.44 229 GLY A CA 1
ATOM 1722 C C . GLY A 1 229 ? -2.723 -17.671 -19.863 1.00 70.44 229 GLY A C 1
ATOM 1723 O O . GLY A 1 229 ? -3.809 -17.761 -20.439 1.00 70.44 229 GLY A O 1
ATOM 1724 N N . ILE A 1 230 ? -2.573 -16.905 -18.779 1.00 75.12 230 ILE A N 1
ATOM 1725 C CA . ILE A 1 230 ? -3.659 -16.085 -18.223 1.00 75.12 230 ILE A CA 1
ATOM 1726 C C . ILE A 1 230 ? -3.119 -14.802 -17.595 1.00 75.12 230 ILE A C 1
ATOM 1728 O O . ILE A 1 230 ? -2.135 -14.818 -16.870 1.00 75.12 230 ILE A O 1
ATOM 1732 N N . SER A 1 231 ? -3.773 -13.673 -17.871 1.00 76.81 231 SER A N 1
ATOM 1733 C CA . SER A 1 231 ? -3.408 -12.398 -17.256 1.00 76.81 231 SER A CA 1
ATOM 1734 C C . SER A 1 231 ? -3.950 -12.295 -15.829 1.00 76.81 231 SER A C 1
ATOM 1736 O O . SER A 1 231 ? -5.048 -12.779 -15.538 1.00 76.81 231 SER A O 1
ATOM 1738 N N . ALA A 1 232 ? -3.220 -11.597 -14.956 1.00 73.88 232 ALA A N 1
ATOM 1739 C CA . ALA A 1 232 ? -3.594 -11.403 -13.554 1.00 73.88 232 ALA A CA 1
ATOM 1740 C C . ALA A 1 232 ? -5.037 -10.872 -13.355 1.00 73.88 232 ALA A C 1
ATOM 1742 O O . ALA A 1 232 ? -5.762 -11.447 -12.541 1.00 73.88 232 ALA A O 1
ATOM 1743 N N . PRO A 1 233 ? -5.535 -9.884 -14.137 1.00 75.31 233 PRO A N 1
ATOM 1744 C CA . PRO A 1 233 ? -6.924 -9.430 -14.015 1.00 75.31 233 PRO A CA 1
ATOM 1745 C C . PRO A 1 233 ? -7.952 -10.509 -14.369 1.00 75.31 233 PRO A C 1
ATOM 1747 O O . PRO A 1 233 ? -8.968 -10.659 -13.694 1.00 75.31 233 PRO A O 1
ATOM 1750 N N . LYS A 1 234 ? -7.682 -11.303 -15.412 1.00 78.94 234 LYS A N 1
ATOM 1751 C CA . LYS A 1 234 ? -8.582 -12.379 -15.845 1.00 78.94 234 LYS A CA 1
ATOM 1752 C C . LYS A 1 234 ? -8.615 -13.522 -14.831 1.00 78.94 234 LYS A C 1
ATOM 1754 O O . LYS A 1 234 ? -9.672 -14.104 -14.596 1.00 78.94 234 LYS A O 1
ATOM 1759 N N . LEU A 1 235 ? -7.470 -13.8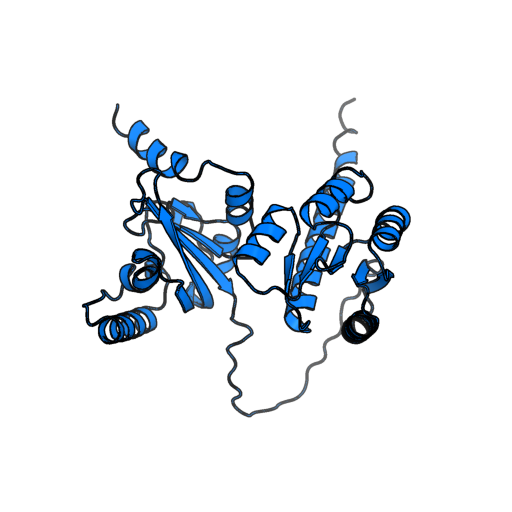24 -14.224 1.00 80.62 235 LEU A N 1
ATOM 1760 C CA . LEU A 1 235 ? -7.354 -14.801 -13.148 1.00 80.62 235 LEU A CA 1
ATOM 1761 C C . LEU A 1 235 ? -8.126 -14.355 -11.905 1.00 80.62 235 LEU A C 1
ATOM 1763 O O . LEU A 1 235 ? -8.905 -15.134 -11.358 1.00 80.62 235 LEU A O 1
ATOM 1767 N N . MET A 1 236 ? -7.993 -13.085 -11.523 1.00 85.75 236 MET A N 1
ATOM 1768 C CA . MET A 1 236 ? -8.747 -12.533 -10.404 1.00 85.75 236 MET A CA 1
ATOM 1769 C C . MET A 1 236 ? -10.256 -12.568 -10.661 1.00 85.75 236 MET A C 1
ATOM 1771 O O . MET A 1 236 ? -11.009 -13.030 -9.811 1.00 85.75 236 MET A O 1
ATOM 1775 N N . GLN A 1 237 ? -10.712 -12.190 -11.860 1.00 83.44 237 GLN A N 1
ATOM 1776 C CA . GLN A 1 237 ? -12.126 -12.297 -12.232 1.00 83.44 237 GLN A CA 1
ATOM 1777 C C . GLN A 1 237 ? -12.656 -13.734 -12.088 1.00 83.44 237 GLN A C 1
ATOM 1779 O O . GLN A 1 237 ? -13.769 -13.936 -11.601 1.00 83.44 237 GLN A O 1
ATOM 1784 N N . LEU A 1 238 ? -11.866 -14.735 -12.489 1.00 83.94 238 LEU A N 1
ATOM 1785 C CA . LEU A 1 238 ? -12.246 -16.143 -12.385 1.00 83.94 238 LEU A CA 1
ATOM 1786 C C . LEU A 1 238 ? -12.359 -16.602 -10.924 1.00 83.94 238 LEU A C 1
ATOM 1788 O O . LEU A 1 238 ? -13.334 -17.265 -10.576 1.00 83.94 238 LEU A O 1
ATOM 1792 N N . LEU A 1 239 ? -11.400 -16.226 -10.074 1.00 85.94 239 LEU A N 1
ATOM 1793 C CA . LEU A 1 239 ? -11.402 -16.570 -8.648 1.00 85.94 239 LEU A CA 1
ATOM 1794 C C . LEU A 1 239 ? -12.504 -15.831 -7.873 1.00 85.94 239 LEU A C 1
ATOM 1796 O O . LEU A 1 239 ? -13.121 -16.411 -6.982 1.00 85.94 239 LEU A O 1
ATOM 1800 N N . ARG A 1 240 ? -12.814 -14.581 -8.233 1.00 89.25 240 ARG A N 1
ATOM 1801 C CA . ARG A 1 240 ? -13.891 -13.798 -7.601 1.00 89.25 240 ARG A CA 1
ATOM 1802 C C . ARG A 1 240 ? -15.293 -14.231 -8.034 1.00 89.25 240 ARG A C 1
ATOM 1804 O O . ARG A 1 240 ? -16.239 -14.080 -7.266 1.00 89.25 240 ARG A O 1
ATOM 1811 N N . ALA A 1 241 ? -15.446 -14.800 -9.230 1.00 86.44 241 ALA A N 1
ATOM 1812 C CA . ALA A 1 241 ? -16.727 -15.341 -9.686 1.00 86.44 241 ALA A CA 1
ATOM 1813 C C . ALA A 1 241 ? -17.160 -16.600 -8.906 1.00 86.44 241 ALA A C 1
ATOM 1815 O O . ALA A 1 241 ? -18.352 -16.905 -8.834 1.00 86.44 241 ALA A O 1
ATOM 1816 N N . ASP A 1 242 ? -16.213 -17.327 -8.312 1.00 84.44 242 ASP A N 1
ATOM 1817 C CA . ASP A 1 242 ? -16.467 -18.586 -7.620 1.00 84.44 242 ASP A CA 1
ATOM 1818 C C . ASP A 1 242 ? -16.735 -18.371 -6.115 1.00 84.44 242 ASP A C 1
ATOM 1820 O O . ASP A 1 242 ? -15.880 -17.827 -5.415 1.00 84.44 242 ASP A O 1
ATOM 1824 N N . PRO A 1 243 ? -17.891 -18.805 -5.570 1.00 85.25 243 PRO A N 1
ATOM 1825 C CA . PRO A 1 243 ? -18.183 -18.708 -4.139 1.00 85.25 243 PRO A CA 1
ATOM 1826 C C . PRO A 1 243 ? -17.134 -19.334 -3.216 1.00 85.25 243 PRO A C 1
ATOM 1828 O O . PRO A 1 243 ? -17.007 -18.893 -2.081 1.00 85.25 243 PRO A O 1
ATOM 1831 N N . ALA A 1 244 ? -16.399 -20.353 -3.668 1.00 85.25 244 ALA A N 1
ATOM 1832 C CA . ALA A 1 244 ? -15.409 -21.031 -2.836 1.00 85.25 244 ALA A CA 1
ATOM 1833 C C . ALA A 1 244 ? -14.105 -20.236 -2.664 1.00 85.25 244 ALA A C 1
ATOM 1835 O O . ALA A 1 244 ? -13.361 -20.514 -1.730 1.00 85.25 244 ALA A O 1
ATOM 1836 N N . THR A 1 245 ? -13.820 -19.283 -3.558 1.00 86.56 245 THR A N 1
ATOM 1837 C CA . THR A 1 245 ? -12.549 -18.536 -3.583 1.00 86.56 245 THR A CA 1
ATOM 1838 C C . THR A 1 245 ? -12.732 -17.021 -3.566 1.00 86.56 245 THR A C 1
ATOM 1840 O O . THR A 1 245 ? -11.750 -16.286 -3.465 1.00 86.56 245 THR A O 1
ATOM 1843 N N . ARG A 1 246 ? -13.974 -16.528 -3.667 1.00 87.31 246 ARG A N 1
ATOM 1844 C CA . ARG A 1 246 ? -14.270 -15.096 -3.810 1.00 87.31 246 ARG A CA 1
ATOM 1845 C C . ARG A 1 246 ? -13.780 -14.225 -2.663 1.00 87.31 246 ARG A C 1
ATOM 1847 O O . ARG A 1 246 ? -13.409 -13.089 -2.934 1.00 87.31 246 ARG A O 1
ATOM 1854 N N . ASP A 1 247 ? -13.715 -14.764 -1.452 1.00 86.19 247 ASP A N 1
ATOM 1855 C CA . ASP A 1 247 ? -13.340 -14.018 -0.246 1.00 86.19 247 ASP A CA 1
ATOM 1856 C C . ASP A 1 247 ? -11.904 -14.345 0.190 1.00 86.19 247 ASP A C 1
ATOM 1858 O O . ASP A 1 247 ? -11.351 -13.703 1.077 1.00 86.19 247 ASP A O 1
ATOM 1862 N N . THR A 1 248 ? -11.254 -15.318 -0.461 1.00 87.94 248 THR A N 1
ATOM 1863 C CA . THR A 1 248 ? -9.877 -15.694 -0.140 1.00 87.94 248 THR A CA 1
ATOM 1864 C C . THR A 1 248 ? -8.921 -14.552 -0.520 1.00 87.94 248 THR A C 1
ATOM 1866 O O . THR A 1 248 ? -8.929 -14.108 -1.678 1.00 87.94 248 THR A O 1
ATOM 1869 N N . PRO A 1 249 ? -8.078 -14.053 0.400 1.00 90.12 249 PRO A N 1
ATOM 1870 C CA . PRO A 1 249 ? -7.031 -13.093 0.072 1.00 90.12 249 PRO A CA 1
ATOM 1871 C C . PRO A 1 249 ? -5.964 -13.742 -0.820 1.00 90.12 249 PRO A C 1
ATOM 1873 O O . PRO A 1 249 ? -5.505 -14.860 -0.572 1.00 90.12 249 PRO A O 1
ATOM 1876 N N . ILE A 1 250 ? -5.571 -13.031 -1.880 1.00 93.12 250 ILE A N 1
ATOM 1877 C CA . ILE A 1 250 ? -4.609 -13.517 -2.878 1.00 93.12 250 ILE A CA 1
ATOM 1878 C C . ILE A 1 250 ? -3.439 -12.536 -2.948 1.00 93.12 250 ILE A C 1
ATOM 1880 O O . ILE A 1 250 ? -3.620 -11.382 -3.329 1.00 93.12 250 ILE A O 1
ATOM 1884 N N . LEU A 1 251 ? -2.243 -12.994 -2.602 1.00 92.50 251 LEU A N 1
ATOM 1885 C CA . LEU A 1 251 ? -0.985 -12.262 -2.680 1.00 92.50 251 LEU A CA 1
ATOM 1886 C C . LEU A 1 251 ? -0.381 -12.470 -4.073 1.00 92.50 251 LEU A C 1
ATOM 1888 O O . LEU A 1 251 ? -0.101 -13.603 -4.466 1.00 92.50 251 LEU A O 1
ATOM 1892 N N . ALA A 1 252 ? -0.182 -11.392 -4.823 1.00 91.44 252 ALA A N 1
ATOM 1893 C CA . ALA A 1 252 ? 0.555 -11.424 -6.078 1.00 91.44 252 ALA A CA 1
ATOM 1894 C C . ALA A 1 252 ? 2.056 -11.538 -5.807 1.00 91.44 252 ALA A C 1
ATOM 1896 O O . ALA A 1 252 ? 2.583 -10.878 -4.916 1.00 91.44 252 ALA A O 1
ATOM 1897 N N . LEU A 1 253 ? 2.748 -12.324 -6.622 1.00 90.25 253 LEU A N 1
ATOM 1898 C CA . LEU A 1 253 ? 4.198 -12.401 -6.688 1.00 90.25 253 LEU A CA 1
ATOM 1899 C C . LEU A 1 253 ? 4.638 -12.172 -8.136 1.00 90.25 253 LEU A C 1
ATOM 1901 O O . LEU A 1 253 ? 4.181 -12.882 -9.027 1.00 90.25 253 LEU A O 1
ATOM 1905 N N . SER A 1 254 ? 5.529 -11.214 -8.379 1.00 86.75 254 SER A N 1
ATOM 1906 C CA . SER A 1 254 ? 6.028 -10.921 -9.731 1.00 86.75 254 SER A CA 1
ATOM 1907 C C . SER A 1 254 ? 7.482 -10.461 -9.726 1.00 86.75 254 SER A C 1
ATOM 1909 O O . SER A 1 254 ? 7.953 -9.847 -8.774 1.00 86.75 254 SER A O 1
ATOM 1911 N N . ALA A 1 255 ? 8.210 -10.726 -10.804 1.00 82.69 255 ALA A N 1
ATOM 1912 C CA . ALA A 1 255 ? 9.516 -10.144 -11.086 1.00 82.69 255 ALA A CA 1
ATOM 1913 C C . ALA A 1 255 ? 9.439 -8.659 -11.470 1.00 82.69 255 ALA A C 1
ATOM 1915 O O . ALA A 1 255 ? 10.449 -7.958 -11.404 1.00 82.69 255 ALA A O 1
ATOM 1916 N N . ASN A 1 256 ? 8.264 -8.158 -11.857 1.00 78.31 256 ASN A N 1
ATOM 1917 C CA . ASN A 1 256 ? 8.090 -6.756 -12.191 1.00 78.31 256 ASN A CA 1
ATOM 1918 C C . ASN A 1 256 ? 7.941 -5.912 -10.916 1.00 78.31 256 ASN A C 1
ATOM 1920 O O . ASN A 1 256 ? 6.968 -6.045 -10.178 1.00 78.31 256 ASN A O 1
ATOM 1924 N N . ALA A 1 257 ? 8.906 -5.031 -10.667 1.00 73.12 257 ALA A N 1
ATOM 1925 C CA . ALA A 1 257 ? 8.901 -4.112 -9.531 1.00 73.12 257 ALA A CA 1
ATOM 1926 C C . ALA A 1 257 ? 8.471 -2.683 -9.904 1.00 73.12 257 ALA A C 1
ATOM 1928 O O . ALA A 1 257 ? 8.561 -1.788 -9.068 1.00 73.12 257 ALA A O 1
ATOM 1929 N N . ALA A 1 258 ? 8.039 -2.449 -11.147 1.00 66.88 258 ALA A N 1
ATOM 1930 C CA . ALA A 1 258 ? 7.598 -1.135 -11.583 1.00 66.88 258 ALA A CA 1
ATOM 1931 C C . ALA A 1 258 ? 6.290 -0.735 -10.887 1.00 66.88 258 ALA A C 1
ATOM 1933 O O . ALA A 1 258 ? 5.355 -1.533 -10.765 1.00 66.88 258 ALA A O 1
ATOM 1934 N N . SER A 1 259 ? 6.215 0.528 -10.469 1.00 62.09 259 SER A N 1
ATOM 1935 C CA . SER A 1 259 ? 5.073 1.091 -9.743 1.00 62.09 259 SER A CA 1
ATOM 1936 C C . SER A 1 259 ? 3.750 0.917 -10.500 1.00 62.09 259 SER A C 1
ATOM 1938 O O . SER A 1 259 ? 2.712 0.669 -9.885 1.00 62.09 259 SER A O 1
ATOM 1940 N N . ASP A 1 260 ? 3.768 0.962 -11.836 1.00 68.94 260 ASP A N 1
ATOM 1941 C CA . ASP A 1 260 ? 2.574 0.762 -12.663 1.00 68.94 260 ASP A CA 1
ATOM 1942 C C . ASP A 1 260 ? 2.072 -0.692 -12.635 1.00 68.94 260 ASP A C 1
ATOM 1944 O O . ASP A 1 260 ? 0.866 -0.929 -12.605 1.00 68.94 260 ASP A O 1
ATOM 1948 N N . ALA A 1 261 ? 2.978 -1.671 -12.612 1.00 69.88 261 ALA A N 1
ATOM 1949 C CA . ALA A 1 261 ? 2.640 -3.088 -12.533 1.00 69.88 261 ALA A CA 1
ATOM 1950 C C . ALA A 1 261 ? 2.074 -3.460 -11.159 1.00 69.88 261 ALA A C 1
ATOM 1952 O O . ALA A 1 261 ? 1.060 -4.156 -11.083 1.00 69.88 261 ALA A O 1
ATOM 1953 N N . ILE A 1 262 ? 2.675 -2.924 -10.093 1.00 73.81 262 ILE A N 1
ATOM 1954 C CA . ILE A 1 262 ? 2.171 -3.051 -8.720 1.00 73.81 262 ILE A CA 1
ATOM 1955 C C . ILE A 1 262 ? 0.755 -2.474 -8.646 1.00 73.81 262 ILE A C 1
ATOM 1957 O O . ILE A 1 262 ? -0.169 -3.146 -8.191 1.00 73.81 262 ILE A O 1
ATOM 1961 N N . THR A 1 263 ? 0.567 -1.258 -9.167 1.00 72.25 263 THR A N 1
ATOM 1962 C CA . THR A 1 263 ? -0.736 -0.580 -9.176 1.00 72.25 263 THR A CA 1
ATOM 1963 C C . THR A 1 263 ? -1.783 -1.404 -9.924 1.00 72.25 263 THR A C 1
ATOM 1965 O O . THR A 1 263 ? -2.834 -1.692 -9.361 1.00 72.25 263 THR A O 1
ATOM 1968 N N . LYS A 1 264 ? -1.476 -1.883 -11.137 1.00 74.19 264 LYS A N 1
ATOM 1969 C CA . LYS A 1 264 ? -2.377 -2.728 -11.948 1.00 74.19 264 LYS A CA 1
ATOM 1970 C C . LYS A 1 264 ? -2.752 -4.046 -11.269 1.00 74.19 264 LYS A C 1
ATOM 1972 O O . LYS A 1 264 ? -3.864 -4.545 -11.442 1.00 74.19 264 LYS A O 1
ATOM 1977 N N . ALA A 1 265 ? -1.833 -4.650 -10.523 1.00 72.31 265 ALA A N 1
ATOM 1978 C CA . ALA A 1 265 ? -2.124 -5.870 -9.784 1.00 72.31 265 ALA A CA 1
ATOM 1979 C C . ALA A 1 265 ? -3.030 -5.588 -8.578 1.00 72.31 265 ALA A C 1
ATOM 1981 O O . ALA A 1 265 ? -4.012 -6.292 -8.367 1.00 72.31 265 ALA A O 1
ATOM 1982 N N . LEU A 1 266 ? -2.781 -4.520 -7.824 1.00 77.62 266 LEU A N 1
ATOM 1983 C CA . LEU A 1 266 ? -3.673 -4.130 -6.730 1.00 77.62 266 LEU A CA 1
ATOM 1984 C C . LEU A 1 266 ? -5.064 -3.727 -7.257 1.00 77.62 266 LEU A C 1
ATOM 1986 O O . LEU A 1 266 ? -6.074 -4.155 -6.703 1.00 77.62 266 LEU A O 1
ATOM 1990 N N . GLU A 1 267 ? -5.130 -3.019 -8.391 1.00 68.88 267 GLU A N 1
ATOM 1991 C CA . GLU A 1 267 ? -6.364 -2.711 -9.137 1.00 68.88 267 GLU A CA 1
ATOM 1992 C C . GLU A 1 267 ? -7.169 -3.951 -9.514 1.00 68.88 267 GLU A C 1
ATOM 1994 O O . GLU A 1 267 ? -8.400 -3.927 -9.484 1.00 68.88 267 GLU A O 1
ATOM 1999 N N . ALA A 1 268 ? -6.487 -5.038 -9.873 1.00 76.44 268 ALA A N 1
ATOM 2000 C CA . ALA A 1 268 ? -7.155 -6.278 -10.218 1.00 76.44 268 ALA A CA 1
ATOM 2001 C C . ALA A 1 268 ? -7.868 -6.908 -9.010 1.00 76.44 268 ALA A C 1
ATOM 2003 O O . ALA A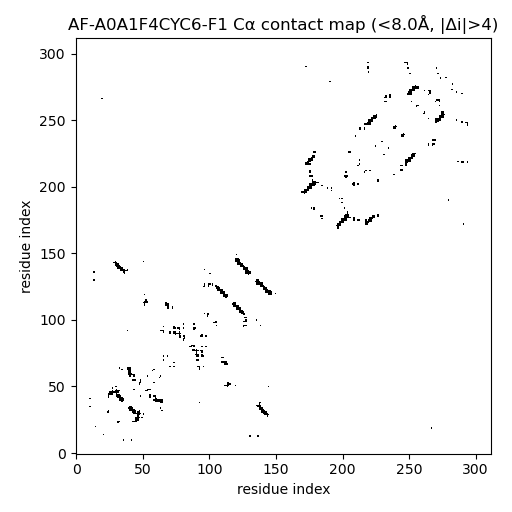 1 268 ? -8.820 -7.652 -9.228 1.00 76.44 268 ALA A O 1
ATOM 2004 N N . GLY A 1 269 ? -7.460 -6.595 -7.770 1.00 81.75 269 GLY A N 1
ATOM 2005 C CA . GLY A 1 269 ? -8.048 -7.118 -6.530 1.00 81.75 269 GLY A CA 1
ATOM 2006 C C . GLY A 1 269 ? -7.151 -8.094 -5.760 1.00 81.75 269 GLY A C 1
ATOM 2007 O O . GLY A 1 269 ? -7.660 -8.916 -4.988 1.00 81.75 269 GLY A O 1
ATOM 2008 N N . PHE A 1 270 ? -5.834 -8.048 -5.996 1.00 85.19 270 PHE A N 1
ATOM 2009 C CA . PHE A 1 270 ? -4.853 -8.759 -5.174 1.00 85.19 270 PHE A CA 1
ATOM 2010 C C . PHE A 1 270 ? -4.696 -8.061 -3.817 1.00 85.19 270 PHE A C 1
ATOM 2012 O O . PHE A 1 270 ? -4.704 -6.837 -3.731 1.00 85.19 270 PHE A O 1
ATOM 2019 N N . PHE A 1 271 ? -4.562 -8.857 -2.760 1.00 81.81 271 PHE A N 1
ATOM 2020 C CA . PHE A 1 271 ? -4.503 -8.404 -1.371 1.00 81.81 271 PHE A CA 1
ATOM 2021 C C . PHE A 1 271 ? -3.147 -7.764 -1.030 1.00 81.81 271 PHE A C 1
ATOM 2023 O O . PHE A 1 271 ? -3.098 -6.704 -0.419 1.00 81.81 271 PHE A O 1
ATOM 2030 N N . HIS A 1 272 ? -2.051 -8.356 -1.512 1.00 83.69 272 HIS A N 1
ATOM 2031 C CA . HIS A 1 272 ? -0.716 -7.751 -1.509 1.00 83.69 272 HIS A CA 1
ATOM 2032 C C . HIS A 1 272 ? 0.002 -8.017 -2.826 1.00 83.69 272 HIS A C 1
ATOM 2034 O O . HIS A 1 272 ? -0.378 -8.912 -3.581 1.00 83.69 272 HIS A O 1
ATOM 2040 N N . TYR A 1 273 ? 1.075 -7.264 -3.059 1.00 86.56 273 TYR A N 1
ATOM 2041 C CA . TYR A 1 273 ? 2.017 -7.488 -4.144 1.00 86.56 273 TYR A CA 1
ATOM 2042 C C . TYR A 1 273 ? 3.429 -7.655 -3.589 1.00 86.56 273 TYR A C 1
ATOM 2044 O O . TYR A 1 273 ? 3.950 -6.774 -2.907 1.00 86.56 273 TYR A O 1
ATOM 2052 N N . LEU A 1 274 ? 4.053 -8.780 -3.907 1.00 83.81 274 LEU A N 1
ATOM 2053 C CA . LEU A 1 274 ? 5.415 -9.130 -3.540 1.00 83.81 274 LEU A CA 1
ATOM 2054 C C . LEU A 1 274 ? 6.274 -9.167 -4.802 1.00 83.81 274 LEU A C 1
ATOM 2056 O O . LEU A 1 274 ? 5.855 -9.659 -5.850 1.00 83.81 274 LEU A O 1
ATOM 2060 N N . THR A 1 275 ? 7.498 -8.662 -4.699 1.00 84.94 275 THR A N 1
ATOM 2061 C CA . THR A 1 275 ? 8.455 -8.698 -5.803 1.00 84.94 275 THR A CA 1
ATOM 2062 C C . THR A 1 275 ? 9.409 -9.879 -5.671 1.00 84.94 275 THR A C 1
ATOM 2064 O O . THR A 1 275 ? 9.793 -10.276 -4.569 1.00 84.94 275 THR A O 1
ATOM 2067 N N . LYS A 1 276 ? 9.820 -10.444 -6.809 1.00 83.56 276 LYS A N 1
ATOM 2068 C CA . LYS A 1 276 ? 10.986 -11.327 -6.887 1.00 83.56 276 LYS A CA 1
ATOM 2069 C C . LYS A 1 276 ? 12.259 -10.452 -6.928 1.00 83.56 276 LYS A C 1
ATOM 2071 O O . LYS A 1 276 ? 12.251 -9.417 -7.593 1.00 83.56 276 LYS A O 1
ATOM 2076 N N . PRO A 1 277 ? 13.357 -10.836 -6.249 1.00 82.25 277 PRO A N 1
ATOM 2077 C CA . PRO A 1 277 ? 13.521 -12.052 -5.452 1.00 82.25 277 PRO A CA 1
ATOM 2078 C C . PRO A 1 277 ? 12.718 -12.013 -4.144 1.00 82.25 277 PRO A C 1
ATOM 2080 O O . PRO A 1 277 ? 12.703 -10.996 -3.450 1.00 82.25 277 PRO A O 1
ATOM 2083 N N . MET A 1 278 ? 12.083 -13.142 -3.804 1.00 77.81 278 MET A N 1
ATOM 2084 C CA . MET A 1 278 ? 11.300 -13.276 -2.573 1.00 77.81 278 MET A CA 1
ATOM 2085 C C . MET A 1 278 ? 12.191 -13.113 -1.345 1.00 77.81 278 MET A C 1
ATOM 2087 O O . MET A 1 278 ? 13.239 -13.749 -1.228 1.00 77.81 278 MET A O 1
ATOM 2091 N N . LYS A 1 279 ? 11.743 -12.274 -0.413 1.00 78.19 279 LYS A N 1
ATOM 2092 C CA . LYS A 1 279 ? 12.409 -12.021 0.866 1.00 78.19 279 LYS A CA 1
ATOM 2093 C C . LYS A 1 279 ? 11.532 -12.518 2.007 1.00 78.19 279 LYS A C 1
ATOM 2095 O O . LYS A 1 279 ? 10.307 -12.460 1.915 1.00 78.19 279 LYS A O 1
ATOM 2100 N N . ALA A 1 280 ? 12.172 -12.981 3.078 1.00 75.25 280 ALA A N 1
ATOM 2101 C CA . ALA A 1 280 ? 11.487 -13.560 4.224 1.00 75.25 280 ALA A CA 1
ATOM 2102 C C . ALA A 1 280 ? 10.556 -12.549 4.906 1.00 75.25 280 ALA A C 1
ATOM 2104 O O . ALA A 1 280 ? 9.391 -12.871 5.118 1.00 75.25 280 ALA A O 1
ATOM 2105 N N . GLU A 1 281 ? 11.033 -11.334 5.213 1.00 79.94 281 GLU A N 1
ATOM 2106 C CA . GLU A 1 281 ? 10.215 -10.379 5.970 1.00 79.94 281 GLU A CA 1
ATOM 2107 C C . GLU A 1 281 ? 8.947 -9.943 5.215 1.00 79.94 281 GLU A C 1
ATOM 2109 O O . GLU A 1 281 ? 7.866 -10.129 5.773 1.00 79.94 281 GLU A O 1
ATOM 2114 N N . PRO A 1 282 ? 9.009 -9.474 3.947 1.00 78.50 282 PRO A N 1
ATOM 2115 C CA . PRO A 1 282 ? 7.809 -9.054 3.218 1.00 78.50 282 PRO A CA 1
ATOM 2116 C C . PRO A 1 282 ? 6.793 -10.181 3.008 1.00 78.50 282 PRO A C 1
ATOM 2118 O O . PRO A 1 282 ? 5.590 -9.944 3.040 1.00 78.50 282 PRO A O 1
ATOM 2121 N N . LEU A 1 283 ? 7.264 -11.418 2.802 1.00 83.56 283 LEU A N 1
ATOM 2122 C CA . LEU A 1 283 ? 6.381 -12.577 2.677 1.00 83.56 283 LEU A CA 1
ATOM 2123 C C . LEU A 1 283 ? 5.648 -12.863 3.993 1.00 83.56 283 LEU A C 1
ATOM 2125 O O . LEU A 1 283 ? 4.450 -13.128 3.978 1.00 83.56 283 LEU A O 1
ATOM 2129 N N . MET A 1 284 ? 6.361 -12.829 5.121 1.00 81.56 284 MET A N 1
ATOM 2130 C CA . MET A 1 284 ? 5.776 -13.121 6.431 1.00 81.56 284 MET A CA 1
ATOM 2131 C C . MET A 1 284 ? 4.783 -12.046 6.868 1.00 81.56 284 MET A C 1
ATOM 2133 O O . MET A 1 284 ? 3.750 -12.389 7.435 1.00 81.56 284 MET A O 1
ATOM 2137 N N . GLU A 1 285 ? 5.076 -10.780 6.571 1.00 80.00 285 GLU A N 1
ATOM 2138 C CA . GLU A 1 285 ? 4.179 -9.648 6.815 1.00 80.00 285 GLU A CA 1
ATOM 2139 C C . GLU A 1 285 ? 2.887 -9.789 6.000 1.00 80.00 285 GLU A C 1
ATOM 2141 O O . GLU A 1 285 ? 1.809 -9.905 6.577 1.00 80.00 285 GLU A O 1
ATOM 2146 N N . ALA A 1 286 ? 2.997 -9.941 4.675 1.00 80.12 286 ALA A N 1
ATOM 2147 C CA . ALA A 1 286 ? 1.834 -10.102 3.800 1.00 80.12 286 ALA A CA 1
ATOM 2148 C C . ALA A 1 286 ? 0.996 -11.350 4.135 1.00 80.12 286 ALA A C 1
ATOM 2150 O O . ALA A 1 286 ? -0.228 -11.344 4.002 1.00 80.12 286 ALA A O 1
ATOM 2151 N N . LEU A 1 287 ? 1.648 -12.435 4.569 1.00 84.12 287 LEU A N 1
ATOM 2152 C CA . LEU A 1 287 ? 0.965 -13.640 5.033 1.00 84.12 287 LEU A CA 1
ATOM 2153 C C . LEU A 1 287 ? 0.247 -13.412 6.370 1.00 84.12 287 LEU A C 1
ATOM 2155 O O . LEU A 1 287 ? -0.847 -13.934 6.555 1.00 84.12 287 LEU A O 1
ATOM 2159 N N . GLY A 1 288 ? 0.846 -12.661 7.298 1.00 81.25 288 GLY A N 1
ATOM 2160 C CA . GLY A 1 288 ? 0.218 -12.284 8.566 1.00 81.25 288 GLY A CA 1
ATOM 2161 C C . GLY A 1 288 ? -1.066 -11.488 8.347 1.00 81.25 288 GLY A C 1
ATOM 2162 O O . GLY A 1 288 ? -2.123 -11.906 8.821 1.00 81.25 288 GLY A O 1
ATOM 2163 N N . ASP A 1 289 ? -0.984 -10.428 7.544 1.00 78.25 289 ASP A N 1
ATOM 2164 C CA . ASP A 1 289 ? -2.115 -9.554 7.216 1.00 78.25 289 ASP A CA 1
ATOM 2165 C C . ASP A 1 289 ? -3.260 -10.332 6.549 1.00 78.25 289 ASP A C 1
ATOM 2167 O O . ASP A 1 289 ? -4.435 -10.168 6.884 1.00 78.25 289 ASP A O 1
ATOM 2171 N N . ALA A 1 290 ? -2.923 -11.234 5.624 1.00 83.44 290 ALA A N 1
ATOM 2172 C CA . ALA A 1 290 ? -3.911 -12.041 4.916 1.00 83.44 290 ALA A CA 1
ATOM 2173 C C . ALA A 1 290 ? -4.599 -13.068 5.825 1.00 83.44 290 ALA A C 1
ATOM 2175 O O . ALA A 1 290 ? -5.802 -13.299 5.697 1.00 83.44 290 ALA A O 1
ATOM 2176 N N . LEU A 1 291 ? -3.858 -13.678 6.752 1.00 82.19 291 LEU A N 1
ATOM 2177 C CA . LEU A 1 291 ? -4.422 -14.615 7.724 1.00 82.19 291 LEU A CA 1
ATOM 2178 C C . LEU A 1 291 ? -5.337 -13.909 8.727 1.00 82.19 291 LEU A C 1
ATOM 2180 O O . LEU A 1 291 ? -6.394 -14.446 9.058 1.00 82.19 291 LEU A O 1
ATOM 2184 N N . GLU A 1 292 ? -4.968 -12.709 9.181 1.00 82.31 292 GLU A N 1
ATOM 2185 C CA . GLU A 1 292 ? -5.819 -11.895 10.052 1.00 82.31 292 GLU A CA 1
ATOM 2186 C C . GLU A 1 292 ? -7.111 -11.485 9.334 1.00 82.31 292 GLU A C 1
ATOM 2188 O O . GLU A 1 292 ? -8.201 -11.685 9.872 1.00 82.31 292 GLU A O 1
ATOM 2193 N N . PHE A 1 293 ? -7.013 -11.020 8.084 1.00 79.25 293 PHE A N 1
ATOM 2194 C CA . PHE A 1 293 ? -8.177 -10.721 7.246 1.00 79.25 293 PHE A CA 1
ATOM 2195 C C . PHE A 1 293 ? -9.102 -11.939 7.093 1.00 79.25 293 PHE A C 1
ATOM 2197 O O . PHE A 1 293 ? -10.302 -11.854 7.353 1.00 79.25 293 PHE A O 1
ATOM 2204 N N . ALA A 1 294 ? -8.544 -13.104 6.752 1.00 78.56 294 ALA A N 1
ATOM 2205 C CA . ALA A 1 294 ? -9.314 -14.336 6.596 1.00 78.56 294 ALA A CA 1
ATOM 2206 C C . ALA A 1 294 ? -9.961 -14.819 7.910 1.00 78.56 294 ALA A C 1
ATOM 2208 O O . ALA A 1 294 ? -10.995 -15.496 7.877 1.00 78.56 294 ALA A O 1
ATOM 2209 N N . ALA A 1 295 ? -9.357 -14.505 9.061 1.00 77.50 295 ALA A N 1
ATOM 2210 C CA . ALA A 1 295 ? -9.911 -14.807 10.376 1.00 77.50 295 ALA A CA 1
ATOM 2211 C C . ALA A 1 295 ? -11.070 -13.866 10.743 1.00 77.50 295 ALA A C 1
ATOM 2213 O O . ALA A 1 295 ? -12.083 -14.340 11.261 1.00 77.50 295 ALA A O 1
ATOM 2214 N N . LEU A 1 296 ? -10.952 -12.569 10.438 1.00 74.38 296 LEU A N 1
ATOM 2215 C CA . LEU A 1 296 ? -12.010 -11.575 10.656 1.00 74.38 296 LEU A CA 1
ATOM 2216 C C . LEU A 1 296 ? -13.250 -11.878 9.807 1.00 74.38 296 LEU A C 1
ATOM 2218 O O . LEU A 1 296 ? -14.346 -11.983 10.354 1.00 74.38 296 LEU A O 1
ATOM 2222 N N . GLU A 1 297 ? -13.073 -12.134 8.509 1.00 74.44 297 GLU A N 1
ATOM 2223 C CA . GLU A 1 297 ? -14.171 -12.503 7.600 1.00 74.44 297 GLU A CA 1
ATOM 2224 C C . GLU A 1 297 ? -14.908 -13.763 8.077 1.00 74.44 297 GLU A C 1
ATOM 2226 O O . GLU A 1 297 ? -16.137 -13.837 8.065 1.00 74.44 297 GLU A O 1
ATOM 2231 N N . ARG A 1 298 ? -14.167 -14.758 8.580 1.00 71.38 298 ARG A N 1
ATOM 2232 C CA . ARG A 1 298 ? -14.768 -15.958 9.174 1.00 71.38 298 ARG A CA 1
ATOM 2233 C C . ARG A 1 298 ? -15.544 -15.671 10.449 1.00 71.38 298 ARG A C 1
ATOM 2235 O O . ARG A 1 298 ? -16.594 -16.279 10.649 1.00 71.38 298 ARG A O 1
ATOM 2242 N N . ALA A 1 299 ? -15.032 -14.801 11.317 1.00 70.25 299 ALA A N 1
ATOM 2243 C CA . ALA A 1 299 ? -15.716 -14.429 12.550 1.00 70.25 299 ALA A CA 1
ATOM 2244 C C . ALA A 1 299 ? -17.043 -13.716 12.245 1.00 70.25 299 ALA A C 1
ATOM 2246 O O . ALA A 1 299 ? -18.073 -14.087 12.803 1.00 70.25 299 ALA A O 1
ATOM 2247 N N . GLU A 1 300 ? -17.047 -12.785 11.288 1.00 66.75 300 GLU A N 1
ATOM 2248 C CA . GLU A 1 300 ? -18.261 -12.087 10.851 1.00 66.75 300 GLU A CA 1
ATOM 2249 C C . GLU A 1 300 ? -19.285 -13.040 10.214 1.00 66.75 300 GLU A C 1
ATOM 2251 O O . GLU A 1 300 ? -20.480 -12.967 10.516 1.00 66.75 300 GLU A O 1
ATOM 2256 N N . GLN A 1 301 ? -18.827 -13.996 9.399 1.00 63.41 301 GLN A N 1
ATOM 2257 C CA . GLN A 1 301 ? -19.680 -15.031 8.802 1.00 63.41 301 GLN A CA 1
ATOM 2258 C C . GLN A 1 301 ? -20.274 -15.996 9.846 1.00 63.41 301 GLN A C 1
ATOM 2260 O O . GLN A 1 301 ? -21.415 -16.439 9.688 1.00 63.41 301 GLN A O 1
ATOM 2265 N N . ASN A 1 302 ? -19.544 -16.289 10.929 1.00 59.41 302 ASN A N 1
ATOM 2266 C CA . ASN A 1 302 ? -20.012 -17.144 12.027 1.00 59.41 302 ASN A CA 1
ATOM 2267 C C . ASN A 1 302 ? -20.900 -16.425 13.058 1.00 59.41 302 ASN A C 1
ATOM 2269 O O . ASN A 1 302 ? -21.624 -17.113 13.775 1.00 59.41 302 ASN A O 1
ATOM 2273 N N . ASP A 1 303 ? -20.880 -15.090 13.139 1.00 55.88 303 ASP A N 1
ATOM 2274 C CA . ASP A 1 303 ? -21.721 -14.303 14.063 1.00 55.88 303 ASP A CA 1
ATOM 2275 C C . ASP A 1 303 ? -23.127 -13.991 13.505 1.00 55.88 303 ASP A C 1
ATOM 2277 O O . ASP A 1 303 ? -24.062 -13.666 14.248 1.00 55.88 303 ASP A O 1
ATOM 2281 N N . LEU A 1 304 ? -23.328 -14.155 12.195 1.00 50.06 304 LEU A N 1
ATOM 2282 C CA . LEU A 1 304 ? -24.619 -13.974 11.520 1.00 50.06 304 LEU A CA 1
ATOM 2283 C C . LEU A 1 304 ? -25.769 -14.937 11.935 1.00 50.06 304 LEU A C 1
ATOM 2285 O O . LEU A 1 304 ? -26.923 -14.514 11.816 1.00 50.06 304 LEU A O 1
ATOM 2289 N N . PRO A 1 305 ? -25.571 -16.159 12.485 1.00 46.84 305 PRO A N 1
ATOM 2290 C CA . PRO A 1 305 ? -26.683 -17.020 12.911 1.00 46.84 305 PRO A CA 1
ATOM 2291 C C . PRO A 1 305 ? -27.349 -16.611 14.238 1.00 46.84 305 PRO A C 1
ATOM 2293 O O . PRO A 1 305 ? -28.474 -17.032 14.502 1.00 46.84 305 PRO A O 1
ATOM 2296 N N . SER A 1 306 ? -26.708 -15.800 15.092 1.00 44.88 306 SER A N 1
ATOM 2297 C CA . SER A 1 306 ? -27.200 -15.553 16.466 1.00 44.88 306 SER A CA 1
ATOM 2298 C C . SER A 1 306 ? -28.266 -14.443 16.566 1.00 44.88 306 SER A C 1
ATOM 2300 O O . SER A 1 306 ? -29.044 -14.384 17.521 1.00 44.88 306 SER A O 1
ATOM 2302 N N . ARG A 1 307 ? -28.380 -13.575 15.550 1.00 45.50 307 ARG A N 1
ATOM 2303 C CA . ARG A 1 307 ? -29.358 -12.467 15.536 1.00 45.50 307 ARG A CA 1
ATOM 2304 C C . ARG A 1 307 ? -30.748 -12.835 15.012 1.00 45.50 307 ARG A C 1
ATOM 2306 O O . ARG A 1 307 ? -31.683 -12.075 15.241 1.00 45.50 307 ARG A O 1
ATOM 2313 N N . ALA A 1 308 ? -30.910 -13.986 14.360 1.00 45.69 308 ALA A N 1
ATOM 2314 C CA . ALA A 1 308 ? -32.193 -14.401 13.782 1.00 45.69 308 ALA A CA 1
ATOM 2315 C C . ALA A 1 308 ? -33.099 -15.203 14.744 1.00 45.69 308 ALA A C 1
ATOM 2317 O O . ALA A 1 308 ? -34.232 -15.507 14.389 1.00 45.69 308 ALA A O 1
ATOM 2318 N N . ALA A 1 309 ? -32.639 -15.536 15.958 1.00 46.72 309 ALA A N 1
ATOM 2319 C CA . ALA A 1 309 ? -33.356 -16.450 16.860 1.00 46.72 309 ALA A CA 1
ATOM 2320 C C . ALA A 1 309 ? -34.140 -15.786 18.014 1.00 46.72 309 ALA A C 1
ATOM 2322 O O . ALA A 1 309 ? -34.700 -16.499 18.838 1.00 46.72 309 ALA A O 1
ATOM 2323 N N . HIS A 1 310 ? -34.220 -14.450 18.090 1.00 41.97 310 HIS A N 1
ATOM 2324 C CA . HIS A 1 310 ? -34.913 -13.748 19.191 1.00 41.97 310 HIS A CA 1
ATOM 2325 C C . HIS A 1 310 ? -36.092 -12.867 18.745 1.00 41.97 310 HIS A C 1
ATOM 2327 O O . HIS A 1 310 ? -36.434 -11.894 19.414 1.00 41.97 310 HIS A O 1
ATOM 2333 N N . SER A 1 311 ? -36.753 -13.211 17.638 1.00 44.06 311 SER A N 1
ATOM 2334 C CA . SER A 1 311 ? -38.090 -12.684 17.347 1.00 44.06 311 SER A CA 1
ATOM 2335 C C . SER A 1 311 ? -39.049 -13.820 17.007 1.00 44.06 311 SER A C 1
ATOM 2337 O O . SER A 1 311 ? -39.278 -14.086 15.833 1.00 44.06 311 SER A O 1
ATOM 2339 N N . HIS A 1 312 ? -39.583 -14.496 18.024 1.00 40.12 312 HIS A N 1
ATOM 2340 C CA . HIS A 1 312 ? -40.937 -15.053 18.021 1.00 40.12 312 HIS A CA 1
ATOM 2341 C C . HIS A 1 312 ? -41.400 -15.331 19.449 1.00 40.12 312 HIS A C 1
ATOM 2343 O O . HIS A 1 312 ? -40.571 -15.811 20.253 1.00 40.12 312 HIS A O 1
#

Solvent-accessible surface area (backbone atoms only — not comparable to full-atom values): 17598 Å² total; per-residue (Å²): 139,73,69,73,69,59,61,69,44,58,73,53,63,78,72,66,78,53,76,56,58,50,47,55,47,61,29,55,92,36,23,29,37,31,24,35,69,86,37,40,21,69,41,62,13,56,8,28,28,69,73,35,61,49,54,52,89,74,34,47,79,70,34,38,75,46,80,39,35,43,63,70,60,29,42,53,46,8,52,51,50,18,63,76,67,75,41,94,48,54,55,45,56,52,41,71,40,57,48,17,77,68,78,34,92,37,75,49,77,47,46,33,45,23,71,88,66,49,79,38,40,21,43,37,38,38,41,59,35,62,43,100,85,72,45,74,52,16,35,42,36,40,34,36,85,38,65,87,70,70,71,72,88,74,91,73,89,80,86,86,79,91,78,92,82,80,87,72,89,69,78,65,41,32,37,35,38,27,46,72,48,68,69,58,53,53,48,53,51,60,68,44,69,81,42,88,54,52,45,82,42,81,21,63,40,69,70,55,32,53,53,46,38,55,76,66,50,37,43,28,35,41,32,48,50,79,49,86,96,56,54,57,54,60,50,39,53,56,40,51,72,34,88,65,38,44,82,44,39,32,31,37,30,28,72,67,75,49,70,67,58,49,50,54,44,46,66,46,67,37,70,41,80,43,48,53,79,81,50,69,65,68,52,52,53,54,50,49,56,34,48,52,50,43,48,50,55,50,50,57,65,64,55,63,70,72,76,75,75,81,81,129

Radius of gyration: 22.62 Å; Cα contacts (8 Å, |Δi|>4): 489; chains: 1; bounding box: 68×59×48 Å